Protein AF-A0ABD0QT54-F1 (afdb_monomer)

Organism: Cirrhinus mrigala (NCBI:txid683832)

Radius of gyration: 22.88 Å; Cα contacts (8 Å, |Δi|>4): 327; chains: 1; bounding box: 59×48×62 Å

Nearest PDB structures (foldseek):
  9c62-assembly1_B  TM=6.688E-01  e=5.992E+00  Homo sapiens

pLDDT: mean 89.56, std 11.39, range [43.5, 98.19]

Structure (mmCIF, N/CA/C/O backbone):
data_AF-A0ABD0QT54-F1
#
_entry.id   AF-A0ABD0QT54-F1
#
loop_
_atom_site.group_PDB
_atom_site.id
_atom_site.type_symbol
_atom_site.label_atom_id
_atom_site.label_alt_id
_atom_site.label_comp_id
_atom_site.label_asym_id
_atom_site.label_entity_id
_atom_site.label_seq_id
_atom_site.pdbx_PDB_ins_code
_atom_site.Cartn_x
_atom_site.Cartn_y
_atom_site.Cartn_z
_atom_site.occupancy
_atom_site.B_iso_or_equiv
_atom_site.auth_seq_id
_atom_site.auth_comp_id
_atom_site.auth_asym_id
_atom_site.auth_atom_id
_atom_site.pdbx_PDB_model_num
ATOM 1 N N . SER A 1 1 ? -21.159 -5.436 -29.065 1.00 48.66 1 SER A N 1
ATOM 2 C CA . SER A 1 1 ? -22.107 -6.017 -28.090 1.00 48.66 1 SER A CA 1
ATOM 3 C C . SER A 1 1 ? -21.968 -5.252 -26.785 1.00 48.66 1 SER A C 1
ATOM 5 O O . SER A 1 1 ? -20.897 -5.271 -26.198 1.00 48.66 1 SER A O 1
ATOM 7 N N . GLN A 1 2 ? -22.988 -4.495 -26.370 1.00 46.16 2 GLN A N 1
ATOM 8 C CA . GLN A 1 2 ? -22.957 -3.775 -25.090 1.00 46.16 2 GLN A CA 1
ATOM 9 C C . GLN A 1 2 ? -23.048 -4.796 -23.950 1.00 46.16 2 GLN A C 1
ATOM 11 O O . GLN A 1 2 ? -24.038 -5.520 -23.844 1.00 46.16 2 GLN A O 1
ATOM 16 N N . VAL A 1 3 ? -21.993 -4.898 -23.141 1.00 55.50 3 VAL A N 1
ATOM 17 C CA . VAL A 1 3 ? -21.973 -5.748 -21.946 1.00 55.50 3 VAL A CA 1
ATOM 18 C C . VAL A 1 3 ? -22.980 -5.170 -20.956 1.00 55.50 3 VAL A C 1
ATOM 20 O O . VAL A 1 3 ? -22.849 -4.032 -20.512 1.00 55.50 3 VAL A O 1
ATOM 23 N N . LYS A 1 4 ? -24.024 -5.939 -20.646 1.00 59.59 4 LYS A N 1
ATOM 24 C CA . LYS A 1 4 ? -25.050 -5.561 -19.675 1.00 59.59 4 LYS A CA 1
ATOM 25 C C . LYS A 1 4 ? -24.436 -5.712 -18.280 1.00 59.59 4 LYS A C 1
ATOM 27 O O . LYS A 1 4 ? -24.374 -6.817 -17.750 1.00 59.59 4 LYS A O 1
ATOM 32 N N . VAL A 1 5 ? -23.904 -4.625 -17.726 1.00 66.88 5 VAL A N 1
ATOM 33 C CA . VAL A 1 5 ? -23.347 -4.619 -16.367 1.00 66.88 5 VAL A CA 1
ATOM 34 C C . VAL A 1 5 ? -24.512 -4.653 -15.380 1.00 66.88 5 VAL A C 1
ATOM 36 O O . VAL A 1 5 ? -25.252 -3.680 -15.246 1.00 66.88 5 VAL A O 1
ATOM 39 N N . THR A 1 6 ? -24.704 -5.786 -14.709 1.00 74.00 6 THR A N 1
ATOM 40 C CA . THR A 1 6 ? -25.663 -5.900 -13.606 1.00 74.00 6 THR A CA 1
ATOM 41 C C . THR A 1 6 ? -25.016 -5.331 -12.351 1.00 74.00 6 THR A C 1
ATOM 43 O O . THR A 1 6 ? -24.145 -5.963 -11.759 1.00 74.00 6 THR A O 1
ATOM 46 N N . VAL A 1 7 ? -25.424 -4.129 -11.949 1.00 77.06 7 VAL A N 1
ATOM 47 C CA . VAL A 1 7 ? -24.966 -3.513 -10.699 1.00 77.06 7 VAL A CA 1
ATOM 48 C C . VAL A 1 7 ? -25.856 -4.007 -9.559 1.00 77.06 7 VAL A C 1
ATOM 50 O O . VAL A 1 7 ? -27.042 -3.688 -9.503 1.00 77.06 7 VAL A O 1
ATOM 53 N N . LEU A 1 8 ? -25.287 -4.803 -8.654 1.00 76.38 8 LEU A N 1
ATOM 54 C CA . LEU A 1 8 ? -25.925 -5.196 -7.398 1.00 76.38 8 LEU A CA 1
ATOM 55 C C . LEU A 1 8 ? -25.628 -4.126 -6.343 1.00 76.38 8 LEU A C 1
ATOM 57 O O . LEU A 1 8 ? -24.518 -4.054 -5.822 1.00 76.38 8 LEU A O 1
ATOM 61 N N . SER A 1 9 ? -26.619 -3.288 -6.034 1.00 77.75 9 SER A N 1
ATOM 62 C CA . SER A 1 9 ? -26.517 -2.340 -4.922 1.00 77.75 9 SER A CA 1
ATOM 63 C C . SER A 1 9 ? -26.756 -3.079 -3.610 1.00 77.75 9 SER A C 1
ATOM 65 O O . SER A 1 9 ? -27.860 -3.568 -3.369 1.00 77.75 9 SER A O 1
ATOM 67 N N . LEU A 1 10 ? -25.739 -3.148 -2.754 1.00 77.19 10 LEU A N 1
ATOM 68 C CA . LEU A 1 10 ? -25.904 -3.648 -1.392 1.00 77.19 10 LEU A CA 1
ATOM 69 C C . LEU A 1 10 ? -26.572 -2.556 -0.540 1.00 77.19 10 LEU A C 1
ATOM 71 O O . LEU A 1 10 ? -26.070 -1.429 -0.516 1.00 77.19 10 LEU A O 1
ATOM 75 N N . PRO A 1 11 ? -27.706 -2.838 0.125 1.00 87.19 11 PRO A N 1
ATOM 76 C CA . PRO A 1 11 ? -28.335 -1.870 1.010 1.00 87.19 11 PRO A CA 1
ATOM 77 C C . PRO A 1 11 ? -27.474 -1.632 2.257 1.00 87.19 11 PRO A C 1
ATOM 79 O O . PRO A 1 11 ? -26.664 -2.473 2.650 1.00 87.19 11 PRO A O 1
ATOM 82 N N . ALA A 1 12 ? -27.680 -0.481 2.895 1.00 90.19 12 ALA A N 1
ATOM 83 C CA . ALA A 1 12 ? -27.146 -0.222 4.225 1.00 90.19 12 ALA A CA 1
ATOM 84 C C . ALA A 1 12 ? -27.643 -1.277 5.226 1.00 90.19 12 ALA A C 1
ATOM 86 O O . ALA A 1 12 ? -28.770 -1.767 5.110 1.00 90.19 12 ALA A O 1
ATOM 87 N N . LEU A 1 13 ? -26.816 -1.590 6.225 1.00 92.00 13 LEU A N 1
ATOM 88 C CA . LEU A 1 13 ? -27.186 -2.527 7.280 1.00 92.00 13 LEU A CA 1
ATOM 89 C C . LEU A 1 13 ? -28.385 -1.993 8.060 1.00 92.00 13 LEU A C 1
ATOM 91 O O . LEU A 1 13 ? -28.393 -0.844 8.511 1.00 92.00 13 LEU A O 1
ATOM 95 N N . ASN A 1 14 ? -29.396 -2.837 8.242 1.00 94.06 14 ASN A N 1
ATOM 96 C CA . ASN A 1 14 ? -30.527 -2.475 9.080 1.00 94.06 14 ASN A CA 1
ATOM 97 C C . ASN A 1 14 ? -30.171 -2.659 10.571 1.00 94.06 14 ASN A C 1
ATOM 99 O O . ASN A 1 14 ? -29.107 -3.160 10.943 1.00 94.06 14 ASN A O 1
ATOM 103 N N . ARG A 1 15 ? -31.076 -2.236 11.456 1.00 96.19 15 ARG A N 1
ATOM 104 C CA . ARG A 1 15 ? -30.866 -2.315 12.906 1.00 96.19 15 ARG A CA 1
ATOM 105 C C . ARG A 1 15 ? -30.643 -3.752 13.399 1.00 96.19 15 ARG A C 1
ATOM 107 O O . ARG A 1 15 ? -29.795 -3.960 14.262 1.00 96.19 15 ARG A O 1
ATOM 114 N N . GLU A 1 16 ? -31.392 -4.711 12.865 1.00 95.31 16 GLU A N 1
ATOM 115 C CA . GLU A 1 16 ? -31.320 -6.128 13.240 1.00 95.31 16 GLU A CA 1
ATOM 116 C C . GLU A 1 16 ? -30.010 -6.763 12.759 1.00 95.31 16 GLU A C 1
ATOM 118 O O . GLU A 1 16 ? -29.373 -7.496 13.518 1.00 95.31 16 GLU A O 1
ATOM 123 N N . ASP A 1 17 ? -29.549 -6.412 11.556 1.00 94.69 17 ASP A N 1
ATOM 124 C CA . ASP A 1 17 ? -28.259 -6.846 11.010 1.00 94.69 17 ASP A CA 1
ATOM 125 C C . ASP A 1 17 ? -27.098 -6.330 11.872 1.00 94.69 17 ASP A C 1
ATOM 127 O O . ASP A 1 17 ? -26.177 -7.076 12.202 1.00 94.69 17 ASP A O 1
ATOM 131 N N . ILE A 1 18 ? -27.152 -5.059 12.290 1.00 95.56 18 ILE A N 1
ATOM 132 C CA . ILE A 1 18 ? -26.134 -4.468 13.171 1.00 95.56 18 ILE A CA 1
ATOM 133 C C . ILE A 1 18 ? -26.131 -5.180 14.525 1.00 95.56 18 ILE A C 1
ATOM 135 O O . ILE A 1 18 ? -25.072 -5.584 15.004 1.00 95.56 18 ILE A O 1
ATOM 139 N N . THR A 1 19 ? -27.299 -5.352 15.155 1.00 96.19 19 THR A N 1
ATOM 140 C CA . THR A 1 19 ? -27.393 -6.026 16.457 1.00 96.19 19 THR A CA 1
ATOM 141 C C . THR A 1 19 ? -26.889 -7.464 16.370 1.00 96.19 19 THR A C 1
ATOM 143 O O . THR A 1 19 ? -26.029 -7.854 17.160 1.00 96.19 19 THR A O 1
ATOM 146 N N . SER A 1 20 ? -27.383 -8.244 15.407 1.00 95.56 20 SER A N 1
ATOM 147 C CA . SER A 1 20 ? -26.997 -9.648 15.234 1.00 95.56 20 SER A CA 1
ATOM 148 C C . SER A 1 20 ? -25.512 -9.796 14.897 1.00 95.56 20 SER A C 1
ATOM 150 O O . SER A 1 20 ? -24.832 -10.626 15.503 1.00 95.56 20 SER A O 1
ATOM 152 N N . GLY A 1 21 ? -24.977 -8.940 14.021 1.00 94.44 21 GLY A N 1
ATOM 153 C CA . GLY A 1 21 ? -23.558 -8.897 13.681 1.00 94.44 21 GLY A CA 1
ATOM 154 C C . GLY A 1 21 ? -22.671 -8.601 14.892 1.00 94.44 21 GLY A C 1
ATOM 155 O O . GLY A 1 21 ? -21.722 -9.338 15.158 1.00 94.44 21 GLY A O 1
ATOM 156 N N . LEU A 1 22 ? -22.996 -7.569 15.677 1.00 95.69 22 LEU A N 1
ATOM 157 C CA . LEU A 1 22 ? -22.230 -7.217 16.878 1.00 95.69 22 LEU A CA 1
ATOM 158 C C . LEU A 1 22 ? -22.295 -8.310 17.958 1.00 95.69 22 LEU A C 1
ATOM 160 O O . LEU A 1 22 ? -21.259 -8.666 18.521 1.00 95.69 22 LEU A O 1
ATOM 164 N N . VAL A 1 23 ? -23.477 -8.882 18.224 1.00 95.38 23 VAL A N 1
ATOM 165 C CA . VAL A 1 23 ? -23.647 -9.982 19.196 1.00 95.38 23 VAL A CA 1
ATOM 166 C C . VAL A 1 23 ? -22.859 -11.220 18.771 1.00 95.38 23 VAL A C 1
ATOM 168 O O . VAL A 1 23 ? -22.184 -11.839 19.597 1.00 95.38 23 VAL A O 1
ATOM 171 N N . SER A 1 24 ? -22.910 -11.570 17.484 1.00 95.06 24 SER A N 1
ATOM 172 C CA . SER A 1 24 ? -22.171 -12.707 16.933 1.00 95.06 24 SER A CA 1
ATOM 173 C C . SER A 1 24 ? -20.659 -12.548 17.130 1.00 95.06 24 SER A C 1
ATOM 175 O O . SER A 1 24 ? -19.996 -13.490 17.575 1.00 95.06 24 SER A O 1
ATOM 177 N N . ARG A 1 25 ? -20.112 -11.348 16.890 1.00 93.88 25 ARG A N 1
ATOM 178 C CA . ARG A 1 25 ? -18.680 -11.073 17.097 1.00 93.88 25 ARG A CA 1
ATOM 179 C C . ARG A 1 25 ? -18.281 -11.083 18.567 1.00 93.88 25 ARG A C 1
ATOM 181 O O . ARG A 1 25 ? -17.310 -11.750 18.908 1.00 93.88 25 ARG A O 1
ATOM 188 N N . LEU A 1 26 ? -19.055 -10.428 19.436 1.00 94.44 26 LEU A N 1
ATOM 189 C CA . LEU A 1 26 ? -18.810 -10.448 20.884 1.00 94.44 26 LEU A CA 1
ATOM 190 C C . LEU A 1 26 ? -18.786 -11.876 21.431 1.00 94.44 26 LEU A C 1
ATOM 192 O O . LEU A 1 26 ? -17.907 -12.221 22.215 1.00 94.44 26 LEU A O 1
ATOM 196 N N . THR A 1 27 ? -19.713 -12.718 20.974 1.00 95.12 27 THR A N 1
ATOM 197 C CA . THR A 1 27 ? -19.786 -14.123 21.387 1.00 95.12 27 THR A CA 1
ATOM 198 C C . THR A 1 27 ? -18.577 -14.911 20.885 1.00 95.12 27 THR A C 1
ATOM 200 O O . THR A 1 27 ? -17.977 -15.657 21.653 1.00 95.12 27 THR A O 1
ATOM 203 N N . SER A 1 28 ? -18.187 -14.711 19.622 1.00 93.94 28 SER A N 1
ATOM 204 C CA . SER A 1 28 ? -17.022 -15.376 19.015 1.00 93.94 28 SER A CA 1
ATOM 205 C C . SER A 1 28 ? -15.707 -15.018 19.716 1.00 93.94 28 SER A C 1
ATOM 207 O O . SER A 1 28 ? -14.846 -15.877 19.884 1.00 93.94 28 SER A O 1
ATOM 209 N N . ASP A 1 29 ? -15.571 -13.771 20.172 1.00 92.44 29 ASP A N 1
ATOM 210 C CA . ASP A 1 29 ? -14.388 -13.285 20.891 1.00 92.44 29 ASP A CA 1
ATOM 211 C C . ASP A 1 29 ? -14.479 -13.477 22.419 1.00 92.44 29 ASP A C 1
ATOM 213 O O . ASP A 1 29 ? -13.608 -12.995 23.146 1.00 92.44 29 ASP A O 1
ATOM 217 N N . PHE A 1 30 ? -15.525 -14.145 22.922 1.00 93.88 30 PHE A N 1
ATOM 218 C CA . PHE A 1 30 ? -15.807 -14.323 24.355 1.00 93.88 30 PHE A CA 1
ATOM 219 C C . PHE A 1 30 ? -15.796 -13.005 25.151 1.00 93.88 30 PHE A C 1
ATOM 221 O O . PHE A 1 30 ? -15.279 -12.924 26.268 1.00 93.88 30 PHE A O 1
ATOM 228 N N . ARG A 1 31 ? -16.362 -11.944 24.568 1.00 92.19 31 ARG A N 1
ATOM 229 C CA . ARG A 1 31 ? -16.395 -10.592 25.133 1.00 92.19 31 ARG A CA 1
ATOM 230 C C . ARG A 1 31 ? -17.799 -10.160 25.532 1.00 92.19 31 ARG A C 1
ATOM 232 O O . ARG A 1 31 ? -18.793 -10.523 24.913 1.00 92.19 31 ARG A O 1
ATOM 239 N N . GLN A 1 32 ? -17.852 -9.306 26.550 1.00 92.38 32 GLN A N 1
ATOM 240 C CA . GLN A 1 32 ? -19.054 -8.599 26.977 1.00 92.38 32 GLN A CA 1
ATOM 241 C C . GLN A 1 32 ? -18.737 -7.113 27.135 1.00 92.38 32 GLN A C 1
ATOM 243 O O . GLN A 1 32 ? -17.652 -6.747 27.589 1.00 92.38 32 GLN A O 1
ATOM 248 N N . LEU A 1 33 ? -19.686 -6.268 26.741 1.00 93.44 33 LEU A N 1
ATOM 249 C CA . LEU A 1 33 ? -19.619 -4.819 26.905 1.00 93.44 33 LEU A CA 1
ATOM 250 C C . LEU A 1 33 ? -20.590 -4.387 28.000 1.00 93.44 33 LEU A C 1
ATOM 252 O O . LEU A 1 33 ? -21.649 -4.990 28.171 1.00 93.44 33 LEU A O 1
ATOM 256 N N . THR A 1 34 ? -20.248 -3.321 28.721 1.00 94.06 34 THR A N 1
ATOM 257 C CA . THR A 1 34 ? -21.205 -2.669 29.627 1.00 94.06 34 THR A CA 1
ATOM 258 C C . THR A 1 34 ? -22.322 -1.994 28.826 1.00 94.06 34 THR A C 1
ATOM 260 O O . THR A 1 34 ? -22.151 -1.696 27.643 1.00 94.06 34 THR A O 1
ATOM 263 N N . GLU A 1 35 ? -23.456 -1.685 29.459 1.00 93.12 35 GLU A N 1
ATOM 264 C CA . GLU A 1 35 ? -24.583 -1.022 28.778 1.00 93.12 35 GLU A CA 1
ATOM 265 C C . GLU A 1 35 ? -24.173 0.294 28.099 1.00 93.12 35 GLU A C 1
ATOM 267 O O . GLU A 1 35 ? -24.576 0.571 26.970 1.00 93.12 35 GLU A O 1
ATOM 272 N N . ASN A 1 36 ? -23.306 1.080 28.747 1.00 92.19 36 ASN A N 1
ATOM 273 C CA . ASN A 1 36 ? -22.789 2.329 28.186 1.00 92.19 36 ASN A CA 1
ATOM 274 C C . ASN A 1 36 ? -21.916 2.087 26.943 1.00 92.19 36 ASN A C 1
ATOM 276 O O . ASN A 1 36 ? -22.050 2.801 25.950 1.00 92.19 36 ASN A O 1
ATOM 280 N N . GLN A 1 37 ? -21.039 1.079 26.987 1.00 94.75 37 GLN A N 1
ATOM 281 C CA . GLN A 1 37 ? -20.165 0.708 25.870 1.00 94.75 37 GLN A CA 1
ATOM 282 C C . GLN A 1 37 ? -20.967 0.170 24.684 1.00 94.75 37 GLN A C 1
ATOM 284 O O . GLN A 1 37 ? -20.738 0.579 23.547 1.00 94.75 37 GLN A O 1
ATOM 289 N N . TRP A 1 38 ? -21.932 -0.711 24.959 1.00 95.00 38 TRP A N 1
ATOM 290 C CA . TRP A 1 38 ? -22.846 -1.243 23.955 1.00 95.00 38 TRP A CA 1
ATOM 291 C C . TRP A 1 38 ? -23.653 -0.126 23.294 1.00 95.00 38 TRP A C 1
ATOM 293 O O . TRP A 1 38 ? -23.702 -0.046 22.069 1.00 95.00 38 TRP A O 1
ATOM 303 N N . SER A 1 39 ? -24.239 0.768 24.096 1.00 94.19 39 SER A N 1
ATOM 304 C CA . SER A 1 39 ? -25.040 1.885 23.594 1.00 94.19 39 SER A CA 1
ATOM 305 C C . SER A 1 39 ? -24.224 2.798 22.676 1.00 94.19 39 SER A C 1
ATOM 307 O O . SER A 1 39 ? -24.676 3.107 21.576 1.00 94.19 39 SER A O 1
ATOM 309 N N . LEU A 1 40 ? -22.991 3.156 23.063 1.00 94.44 40 LEU A N 1
ATOM 310 C CA . LEU A 1 40 ? -22.106 3.957 22.213 1.00 94.44 40 LEU A CA 1
ATOM 311 C C . LEU A 1 40 ? -21.790 3.250 20.888 1.00 94.44 40 LEU A C 1
ATOM 313 O O . LEU A 1 40 ? -22.015 3.826 19.827 1.00 94.44 40 LEU A O 1
ATOM 317 N N . LEU A 1 41 ? -21.309 2.002 20.942 1.00 94.94 41 LEU A N 1
ATOM 318 C CA . LEU A 1 41 ? -20.963 1.223 19.749 1.00 94.94 41 LEU A CA 1
ATOM 319 C C . LEU A 1 41 ? -22.153 1.103 18.790 1.00 94.94 41 LEU A C 1
ATOM 321 O O . LEU A 1 41 ? -22.018 1.315 17.583 1.00 94.94 41 LEU A O 1
ATOM 325 N N . PHE A 1 42 ? -23.323 0.783 19.335 1.00 95.00 42 PHE A N 1
ATOM 326 C CA . PHE A 1 42 ? -24.534 0.588 18.559 1.00 95.00 42 PHE A CA 1
ATOM 327 C C . PHE A 1 42 ? -25.007 1.884 17.890 1.00 95.00 42 PHE A C 1
ATOM 329 O O . PHE A 1 42 ? -25.296 1.879 16.695 1.00 95.00 42 PHE A O 1
ATOM 336 N N . GLN A 1 43 ? -25.030 3.008 18.616 1.00 94.25 43 GLN A N 1
ATOM 337 C CA . GLN A 1 43 ? -25.411 4.311 18.050 1.00 94.25 43 GLN A CA 1
ATOM 338 C C . GLN A 1 43 ? -24.426 4.796 16.982 1.00 94.25 43 GLN A C 1
ATOM 340 O O . GLN A 1 43 ? -24.838 5.325 15.946 1.00 94.25 43 GLN A O 1
ATOM 345 N N . SER A 1 44 ? -23.131 4.557 17.189 1.00 94.06 44 SER A N 1
ATOM 346 C CA . SER A 1 44 ? -22.107 4.814 16.181 1.00 94.06 44 SER A CA 1
ATOM 347 C C . SER A 1 44 ? -22.376 4.016 14.899 1.00 94.06 44 SER A C 1
ATOM 349 O O . SER A 1 44 ? -22.395 4.595 13.814 1.00 94.06 44 SER A O 1
ATOM 351 N N . CYS A 1 45 ? -22.671 2.714 15.003 1.00 94.50 45 CYS A N 1
ATOM 352 C CA . CYS A 1 45 ? -22.974 1.869 13.839 1.00 94.50 45 CYS A CA 1
ATOM 353 C C . CYS A 1 45 ? -24.277 2.267 13.132 1.00 94.50 45 CYS A C 1
ATOM 355 O O . CYS A 1 45 ? -24.359 2.181 11.912 1.00 94.50 45 CYS A O 1
ATOM 357 N N . LEU A 1 46 ? -25.287 2.741 13.866 1.00 93.75 46 LEU A N 1
ATOM 358 C CA . LEU A 1 46 ? -26.510 3.282 13.261 1.00 93.75 46 LEU A CA 1
ATOM 359 C C . LEU A 1 46 ? -26.252 4.577 12.479 1.00 93.75 46 LEU A C 1
ATOM 361 O O . LEU A 1 46 ? -26.935 4.837 11.492 1.00 93.75 46 LEU A O 1
ATOM 365 N N . SER A 1 47 ? -25.273 5.377 12.908 1.00 92.81 47 SER A N 1
ATOM 366 C CA . SER A 1 47 ? -24.891 6.621 12.227 1.00 92.81 47 SER A CA 1
ATOM 367 C C . SER A 1 47 ? -24.126 6.362 10.924 1.00 92.81 47 SER A C 1
ATOM 369 O O . SER A 1 47 ? -24.241 7.143 9.983 1.00 92.81 47 SER A O 1
ATOM 371 N N . CYS A 1 48 ? -23.371 5.260 10.849 1.00 91.88 48 CYS A N 1
ATOM 372 C CA . CYS A 1 48 ? -22.700 4.796 9.635 1.00 91.88 48 CYS A CA 1
ATOM 373 C C . CYS A 1 48 ? -22.978 3.292 9.409 1.00 91.88 48 CYS A C 1
ATOM 375 O O . CYS A 1 48 ? -22.153 2.447 9.769 1.00 91.88 48 CYS A O 1
ATOM 377 N N . PRO A 1 49 ? -24.133 2.935 8.810 1.00 92.75 49 PRO A N 1
ATOM 378 C CA . PRO A 1 49 ? -24.610 1.553 8.684 1.00 92.75 49 PRO A CA 1
ATOM 379 C C . PRO A 1 49 ? -23.920 0.783 7.543 1.00 92.75 49 PRO A C 1
ATOM 381 O O . PRO A 1 49 ? -24.569 0.189 6.681 1.00 92.75 49 PRO A O 1
ATOM 384 N N . SER A 1 50 ? -22.586 0.801 7.515 1.00 91.19 50 SER A N 1
ATOM 385 C CA . SER A 1 50 ? -21.779 0.026 6.570 1.00 91.19 50 SER A CA 1
ATOM 386 C C . SER A 1 50 ? -21.110 -1.167 7.269 1.00 91.19 50 SER A C 1
ATOM 388 O O . SER A 1 50 ? -20.675 -1.038 8.419 1.00 91.19 50 SER A O 1
ATOM 390 N N . PRO A 1 51 ? -20.962 -2.324 6.593 1.00 90.38 51 PRO A 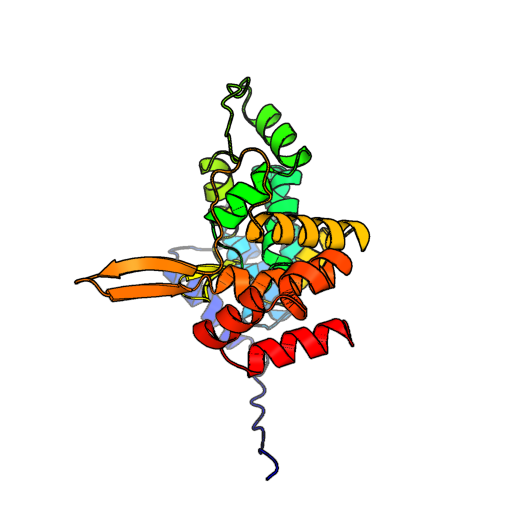N 1
ATOM 391 C CA . PRO A 1 51 ? -20.230 -3.467 7.147 1.00 90.38 51 PRO A CA 1
ATOM 392 C C . PRO A 1 51 ? -18.786 -3.130 7.530 1.00 90.38 51 PRO A C 1
ATOM 394 O O . PRO A 1 51 ? -18.286 -3.604 8.550 1.00 90.38 51 PRO A O 1
ATOM 397 N N . LEU A 1 52 ? -18.131 -2.274 6.738 1.00 88.81 52 LEU A N 1
ATOM 398 C CA . LEU A 1 52 ? -16.793 -1.771 7.031 1.00 88.81 52 LEU A CA 1
ATOM 399 C C . LEU A 1 52 ? -16.777 -1.031 8.370 1.00 88.81 52 LEU A C 1
ATOM 401 O O . LEU A 1 52 ? -16.028 -1.407 9.268 1.00 88.81 52 LEU A O 1
ATOM 405 N N . TYR A 1 53 ? -17.637 -0.026 8.535 1.00 91.62 53 TYR A N 1
ATOM 406 C CA . TYR A 1 53 ? -17.669 0.761 9.761 1.00 91.62 53 TYR A CA 1
ATOM 407 C C . TYR A 1 53 ? -18.020 -0.081 10.990 1.00 91.62 53 TYR A C 1
ATOM 409 O O . TYR A 1 53 ? -17.354 0.053 12.013 1.00 91.62 53 TYR A O 1
ATOM 417 N N . LEU A 1 54 ? -18.987 -1.002 10.885 1.00 93.19 54 LEU A N 1
ATOM 418 C CA . LEU A 1 54 ? -19.310 -1.943 11.964 1.00 93.19 54 LEU A CA 1
ATOM 419 C C . LEU A 1 54 ? -18.061 -2.710 12.408 1.00 93.19 54 LEU A C 1
ATOM 421 O O . LEU A 1 54 ? -17.784 -2.824 13.604 1.00 93.19 54 LEU A O 1
ATOM 425 N N . ASN A 1 55 ? -17.276 -3.205 11.446 1.00 90.38 55 ASN A N 1
ATOM 426 C CA . ASN A 1 55 ? -16.071 -3.959 11.748 1.00 90.38 55 ASN A CA 1
ATOM 427 C C . ASN A 1 55 ? -14.987 -3.111 12.421 1.00 90.38 55 ASN A C 1
ATOM 429 O O . ASN A 1 55 ? -14.338 -3.599 13.349 1.00 90.38 55 ASN A O 1
ATOM 433 N N . LEU A 1 56 ? -14.817 -1.866 11.976 1.00 89.00 56 LEU A N 1
ATOM 434 C CA . LEU A 1 56 ? -13.850 -0.922 12.531 1.00 89.00 56 LEU A CA 1
ATOM 435 C C . LEU A 1 56 ? -14.245 -0.462 13.940 1.00 89.00 56 LEU A C 1
ATOM 437 O O . LEU A 1 56 ? -13.435 -0.512 14.863 1.00 89.00 56 LEU A O 1
ATOM 441 N N . ALA A 1 57 ? -15.504 -0.065 14.126 1.00 92.00 57 ALA A N 1
ATOM 442 C CA . ALA A 1 57 ? -16.034 0.373 15.411 1.00 92.00 57 ALA A CA 1
ATOM 443 C C . ALA A 1 57 ? -15.950 -0.751 16.456 1.00 92.00 57 ALA A C 1
ATOM 445 O O . ALA A 1 57 ? -15.529 -0.515 17.588 1.00 92.00 57 ALA A O 1
ATOM 446 N N . TYR A 1 58 ? -16.262 -1.991 16.062 1.00 92.31 58 TYR A N 1
ATOM 447 C CA . TYR A 1 58 ? -16.077 -3.167 16.914 1.00 92.31 58 TYR A CA 1
ATOM 448 C C . TYR A 1 58 ? -14.604 -3.402 17.290 1.00 92.31 58 TYR A C 1
ATOM 450 O O . TYR A 1 58 ? -14.293 -3.751 18.429 1.00 92.31 58 TYR A O 1
ATOM 458 N N . ALA A 1 59 ? -13.669 -3.203 16.355 1.00 87.81 59 ALA A N 1
ATOM 459 C CA . ALA A 1 59 ? -12.248 -3.373 16.641 1.00 87.81 59 ALA A CA 1
ATOM 460 C C . ALA A 1 59 ? -11.760 -2.406 17.736 1.00 87.81 59 ALA A C 1
ATOM 462 O O . ALA A 1 59 ? -10.989 -2.819 18.604 1.00 87.81 59 ALA A O 1
ATOM 463 N N . GLU A 1 60 ? -12.262 -1.167 17.772 1.00 86.44 60 GLU A N 1
ATOM 464 C CA . GLU A 1 60 ? -11.933 -0.207 18.835 1.00 86.44 60 GLU A CA 1
ATOM 465 C C . GLU A 1 60 ? -12.431 -0.643 20.213 1.00 86.44 60 GLU A C 1
ATOM 467 O O . GLU A 1 60 ? -11.736 -0.437 21.211 1.00 86.44 60 GLU A O 1
ATOM 472 N N . THR A 1 61 ? -13.572 -1.336 20.294 1.00 89.62 61 THR A N 1
ATOM 473 C CA . THR A 1 61 ? -14.082 -1.802 21.593 1.00 89.62 61 THR A CA 1
ATOM 474 C C . THR A 1 61 ? -13.186 -2.853 22.234 1.00 89.62 61 THR A C 1
ATOM 476 O O . THR A 1 61 ? -13.269 -3.099 23.437 1.00 89.62 61 THR A O 1
ATOM 479 N N . ARG A 1 62 ? -12.277 -3.466 21.464 1.00 86.38 62 ARG A N 1
ATOM 480 C CA . ARG A 1 62 ? -11.297 -4.421 21.995 1.00 86.38 62 ARG A CA 1
ATOM 481 C C . ARG A 1 62 ? -10.294 -3.763 22.944 1.00 86.38 62 ARG A C 1
ATOM 483 O O . ARG A 1 62 ? -9.762 -4.452 23.815 1.00 86.38 62 ARG A O 1
ATOM 490 N N . LYS A 1 63 ? -10.083 -2.450 22.811 1.00 83.88 63 LYS A N 1
ATOM 491 C CA . LYS A 1 63 ? -9.209 -1.644 23.676 1.00 83.88 63 LYS A CA 1
ATOM 492 C C . LYS A 1 63 ? -9.882 -1.258 24.998 1.00 83.88 63 LYS A C 1
ATOM 494 O O . LYS A 1 63 ? -9.207 -0.804 25.916 1.00 83.88 63 LYS A O 1
ATOM 499 N N . TRP A 1 64 ? -11.200 -1.424 25.108 1.00 90.06 64 TRP A N 1
ATOM 500 C CA . TRP A 1 64 ? -11.946 -1.078 26.314 1.00 90.06 64 TRP A CA 1
ATOM 501 C C . TRP A 1 64 ? -11.865 -2.189 27.359 1.00 90.06 64 TRP A C 1
ATOM 503 O O . TRP A 1 64 ? -11.919 -3.380 27.036 1.00 90.06 64 TRP A O 1
ATOM 513 N N . SER A 1 65 ? -11.784 -1.780 28.623 1.00 90.00 65 SER A N 1
ATOM 514 C CA . SER A 1 65 ? -12.015 -2.633 29.786 1.00 90.00 65 SER A CA 1
ATOM 515 C C . SER A 1 65 ? -13.375 -2.300 30.405 1.00 90.00 65 SER A C 1
ATOM 517 O O . SER A 1 65 ? -13.979 -1.272 30.096 1.00 90.00 65 SER A O 1
ATOM 519 N N . SER A 1 66 ? -13.866 -3.134 31.321 1.00 88.75 66 SER A N 1
ATOM 520 C CA . SER A 1 66 ? -15.094 -2.843 32.079 1.00 88.75 66 SER A CA 1
ATOM 521 C C . SER A 1 66 ? -14.997 -1.568 32.926 1.00 88.75 66 SER A C 1
ATOM 523 O O . SER A 1 66 ? -16.023 -1.005 33.295 1.00 88.75 66 SER A O 1
ATOM 525 N N . PHE A 1 67 ? -13.777 -1.111 33.224 1.00 89.38 67 PHE A N 1
ATOM 526 C CA . PHE A 1 67 ? -13.493 0.060 34.056 1.00 89.38 67 PHE A CA 1
ATOM 527 C C . PHE A 1 67 ? -13.165 1.317 33.242 1.00 89.38 67 PHE A C 1
ATOM 529 O O . PHE A 1 67 ? -12.870 2.355 33.828 1.00 89.38 67 PHE A O 1
ATOM 536 N N . THR A 1 68 ? -13.188 1.244 31.907 1.00 87.88 68 THR A N 1
ATOM 537 C CA . THR A 1 68 ? -12.961 2.411 31.048 1.00 87.88 68 THR A CA 1
ATOM 538 C C . THR A 1 68 ? -14.047 3.466 31.318 1.00 87.88 68 THR A C 1
ATOM 540 O O . THR A 1 68 ? -15.227 3.181 31.089 1.00 87.88 68 THR A O 1
ATOM 543 N N . PRO A 1 69 ? -13.689 4.669 31.812 1.00 86.81 69 PRO A N 1
ATOM 544 C CA . PRO A 1 69 ? -14.664 5.692 32.177 1.00 86.81 69 PRO A CA 1
ATOM 545 C C . PRO A 1 69 ? -15.405 6.212 30.944 1.00 86.81 69 PRO A C 1
ATOM 547 O O . PRO A 1 69 ? -14.850 6.247 29.841 1.00 86.81 69 PRO A O 1
ATOM 550 N N . LYS A 1 70 ? -16.661 6.633 31.124 1.00 83.88 70 LYS A N 1
ATOM 551 C CA . LYS A 1 70 ? -17.565 7.007 30.024 1.00 83.88 70 LYS A CA 1
ATOM 552 C C . LYS A 1 70 ? -17.004 8.144 29.170 1.00 83.88 70 LYS A C 1
ATOM 554 O O . LYS A 1 70 ? -17.189 8.149 27.961 1.00 83.88 70 LYS A O 1
ATOM 559 N N . GLU A 1 71 ? -16.274 9.060 29.789 1.00 84.12 71 GLU A N 1
ATOM 560 C CA . GLU A 1 71 ? -15.650 10.225 29.161 1.00 84.12 71 GLU A CA 1
ATOM 561 C C . GLU A 1 71 ? -14.485 9.835 28.240 1.00 84.12 71 GLU A C 1
ATOM 563 O O . GLU A 1 71 ? -14.130 10.584 27.334 1.00 84.12 71 GLU A O 1
ATOM 568 N N . SER A 1 72 ? -13.894 8.655 28.459 1.00 82.69 72 SER A N 1
ATOM 569 C CA . SER A 1 72 ? -12.812 8.110 27.630 1.00 82.69 72 SER A CA 1
ATOM 570 C C . SER A 1 72 ? -13.305 7.193 26.506 1.00 82.69 72 SER A C 1
ATOM 572 O O . SER A 1 72 ? -12.525 6.830 25.625 1.00 82.69 72 SER A O 1
ATOM 574 N N . LEU A 1 73 ? -14.591 6.826 26.512 1.00 85.31 73 LEU A N 1
ATOM 575 C CA . LEU A 1 73 ? -15.200 6.057 25.434 1.00 85.31 73 LEU A CA 1
ATOM 576 C C . LEU A 1 73 ? -15.462 6.982 24.247 1.00 85.31 73 LEU A C 1
ATOM 578 O O . LEU A 1 73 ? -16.310 7.870 24.305 1.00 85.31 73 LEU A O 1
ATOM 582 N N . ASN A 1 74 ? -14.745 6.759 23.151 1.00 85.00 74 ASN A N 1
ATOM 583 C CA . ASN A 1 74 ? -14.930 7.525 21.930 1.00 85.00 74 ASN A CA 1
ATOM 584 C C . ASN A 1 74 ? -14.783 6.612 20.713 1.00 85.00 74 ASN A C 1
ATOM 586 O O . ASN A 1 74 ? -13.756 5.958 20.549 1.00 85.00 74 ASN A O 1
ATOM 590 N N . ILE A 1 75 ? -15.811 6.592 19.865 1.00 88.31 75 ILE A N 1
ATOM 591 C CA . ILE A 1 75 ? -15.755 6.015 18.523 1.00 88.31 75 ILE A CA 1
ATOM 592 C C . ILE A 1 75 ? -16.210 7.110 17.557 1.00 88.31 75 ILE A C 1
ATOM 594 O O . ILE A 1 75 ? -17.396 7.455 17.557 1.00 88.31 75 ILE A O 1
ATOM 598 N N . PRO A 1 76 ? -15.307 7.654 16.724 1.00 88.94 76 PRO A N 1
ATOM 599 C CA . PRO A 1 76 ? -15.689 8.582 15.672 1.00 88.94 76 PRO A CA 1
ATOM 600 C C . PRO A 1 76 ? -16.771 7.983 14.769 1.00 88.94 76 PRO A C 1
ATOM 602 O O . PRO A 1 76 ? -16.615 6.870 14.276 1.00 88.94 76 PRO A O 1
ATOM 605 N N . THR A 1 77 ? -17.857 8.720 14.529 1.00 84.94 77 THR A N 1
ATOM 606 C CA . THR A 1 77 ? -18.950 8.312 13.620 1.00 84.94 77 THR A CA 1
ATOM 607 C C . THR A 1 77 ? -18.550 8.344 12.146 1.00 84.94 77 THR A C 1
ATOM 609 O O . THR A 1 77 ? -19.173 7.689 11.318 1.00 84.94 77 THR A O 1
ATOM 612 N N . ASP A 1 78 ? -17.497 9.094 11.827 1.00 87.81 78 ASP A N 1
ATOM 613 C CA . ASP A 1 78 ? -16.894 9.178 10.502 1.00 87.81 78 ASP A CA 1
ATOM 614 C C . ASP A 1 78 ? -15.787 8.111 10.365 1.00 87.81 78 ASP A C 1
ATOM 616 O O . ASP A 1 78 ? -14.795 8.180 11.107 1.00 87.81 78 ASP A O 1
ATOM 620 N N . PRO A 1 79 ? -15.911 7.153 9.421 1.00 87.69 79 PRO A N 1
ATOM 621 C CA . PRO A 1 79 ? -14.882 6.148 9.152 1.00 87.69 79 PRO A CA 1
ATOM 622 C C . PRO A 1 79 ? -13.495 6.754 8.905 1.00 87.69 79 PRO A C 1
ATOM 624 O O . PRO A 1 79 ? -12.490 6.199 9.344 1.00 87.69 79 PRO A O 1
ATOM 627 N N . SER A 1 80 ? -13.423 7.926 8.269 1.00 91.69 80 SER A N 1
ATOM 628 C CA . SER A 1 80 ? -12.152 8.595 7.973 1.00 91.69 80 SER A CA 1
ATOM 629 C C . SER A 1 80 ? -11.447 9.031 9.255 1.00 91.69 80 SER A C 1
ATOM 631 O O . SER A 1 80 ? -10.249 8.809 9.428 1.00 91.69 80 SER A O 1
ATOM 633 N N . LYS A 1 81 ? -12.199 9.585 10.214 1.00 91.81 81 LYS A N 1
ATOM 634 C CA . LYS A 1 81 ? -11.665 9.960 11.534 1.00 91.81 81 LYS A CA 1
ATOM 635 C C . LYS A 1 81 ? -11.238 8.741 12.341 1.00 91.81 81 LYS A C 1
ATOM 637 O O . LYS A 1 81 ? -10.272 8.826 13.097 1.00 91.81 81 LYS A O 1
ATOM 642 N N . LEU A 1 82 ? -11.932 7.617 12.172 1.00 91.06 82 LEU A N 1
ATOM 643 C CA . LEU A 1 82 ? -11.565 6.354 12.798 1.00 91.06 82 LEU A CA 1
ATOM 644 C C . LEU A 1 82 ? -10.215 5.854 12.267 1.00 91.06 82 LEU A C 1
ATOM 646 O O . LEU A 1 82 ? -9.306 5.617 13.062 1.00 91.06 82 LEU A O 1
ATOM 650 N N . PHE A 1 83 ? -10.026 5.825 10.945 1.00 93.31 83 PHE A N 1
ATOM 651 C CA . PHE A 1 83 ? -8.736 5.513 10.320 1.00 93.31 83 PHE A CA 1
ATOM 652 C C . PHE A 1 83 ? -7.611 6.450 10.773 1.00 93.31 83 PHE A C 1
ATOM 654 O O . PHE A 1 83 ? -6.530 5.984 11.133 1.00 93.31 83 PHE A O 1
ATOM 661 N N . VAL A 1 84 ? -7.868 7.761 10.849 1.00 94.94 84 VAL A N 1
ATOM 662 C CA . VAL A 1 84 ? -6.892 8.717 11.397 1.00 94.94 84 VAL A CA 1
ATOM 663 C C . VAL A 1 84 ? -6.544 8.382 12.849 1.00 94.94 84 VAL A C 1
ATOM 665 O O . VAL A 1 84 ? -5.372 8.407 13.214 1.00 94.94 84 VAL A O 1
ATOM 668 N N . SER A 1 85 ? -7.527 8.034 13.685 1.00 92.00 85 SER A N 1
ATOM 669 C CA . SER A 1 85 ? -7.278 7.681 15.089 1.00 92.00 85 SER A CA 1
ATOM 670 C C . SER A 1 85 ? -6.417 6.421 15.242 1.00 92.00 85 SER A C 1
ATOM 672 O O . SER A 1 85 ? -5.553 6.378 16.121 1.00 92.00 85 SER A O 1
ATOM 674 N N . ILE A 1 86 ? -6.593 5.441 14.348 1.00 91.31 86 ILE A N 1
ATOM 675 C CA . ILE A 1 86 ? -5.778 4.223 14.277 1.00 91.31 86 ILE A CA 1
ATOM 676 C C . ILE A 1 86 ? -4.336 4.585 13.924 1.00 91.31 86 ILE A C 1
ATOM 678 O O . ILE A 1 86 ? -3.423 4.206 14.655 1.00 91.31 86 ILE A O 1
ATOM 682 N N . LEU A 1 87 ? -4.129 5.384 12.873 1.00 95.62 87 LEU A N 1
ATOM 683 C CA . LEU A 1 87 ? -2.799 5.854 12.476 1.00 95.62 87 LEU A CA 1
ATOM 684 C C . LEU A 1 87 ? -2.107 6.625 13.609 1.00 95.62 87 LEU A C 1
ATOM 686 O O . LEU A 1 87 ? -0.973 6.314 13.951 1.00 95.62 87 LEU A O 1
ATOM 690 N N . VAL A 1 88 ? -2.806 7.546 14.279 1.00 95.38 88 VAL A N 1
ATOM 691 C CA . VAL A 1 88 ? -2.272 8.296 15.435 1.00 95.38 88 VAL A CA 1
ATOM 692 C C . VAL A 1 88 ? -1.935 7.379 16.619 1.00 95.38 88 VAL A C 1
ATOM 694 O O . VAL A 1 88 ? -1.028 7.666 17.400 1.00 95.38 88 VAL A O 1
ATOM 697 N N . SER A 1 89 ? -2.680 6.290 16.815 1.00 92.19 89 SER A N 1
ATOM 698 C CA . SER A 1 89 ? -2.353 5.292 17.838 1.00 92.19 89 SER A CA 1
ATOM 699 C C . SER A 1 89 ? -1.064 4.550 17.489 1.00 92.19 89 SER A C 1
ATOM 701 O O . SER A 1 89 ? -0.194 4.422 18.344 1.00 92.19 89 SER A O 1
ATOM 703 N N . LEU A 1 90 ? -0.924 4.116 16.234 1.00 95.31 90 LEU A N 1
ATOM 704 C CA . LEU A 1 90 ? 0.269 3.419 15.755 1.00 95.31 90 LEU A CA 1
ATOM 705 C C . LEU A 1 90 ? 1.503 4.324 15.792 1.00 95.31 90 LEU A C 1
ATOM 707 O O . LEU A 1 90 ? 2.565 3.878 16.204 1.00 95.31 90 LEU A O 1
ATOM 711 N N . GLU A 1 91 ? 1.372 5.601 15.422 1.00 96.75 91 GLU A N 1
ATOM 712 C CA . GLU A 1 91 ? 2.462 6.587 15.497 1.00 96.75 91 GLU A CA 1
ATOM 713 C C . GLU A 1 91 ? 2.974 6.751 16.933 1.00 96.75 91 GLU A C 1
ATOM 715 O O . GLU A 1 91 ? 4.179 6.844 17.156 1.00 96.75 91 GLU A O 1
ATOM 720 N N . ARG A 1 92 ? 2.065 6.754 17.918 1.00 94.19 92 ARG A N 1
ATOM 721 C CA . ARG A 1 92 ? 2.421 6.829 19.342 1.00 94.19 92 ARG A CA 1
ATOM 722 C C . ARG A 1 92 ? 3.146 5.579 19.838 1.00 94.19 92 ARG A C 1
ATOM 724 O O . ARG A 1 92 ? 3.983 5.692 20.726 1.00 94.19 92 ARG A O 1
ATOM 731 N N . GLU A 1 93 ? 2.811 4.411 19.297 1.00 92.62 93 GLU A N 1
ATOM 732 C CA . GLU A 1 93 ? 3.377 3.128 19.723 1.00 92.62 93 GLU A CA 1
ATOM 733 C C . GLU A 1 93 ? 4.700 2.789 19.020 1.00 92.62 93 GLU A C 1
ATOM 735 O O . GLU A 1 93 ? 5.628 2.280 19.647 1.00 92.62 93 GLU A O 1
ATOM 740 N N . HIS A 1 94 ? 4.793 3.061 17.718 1.00 92.88 94 HIS A N 1
ATOM 741 C CA . HIS A 1 94 ? 5.886 2.591 16.863 1.00 92.88 94 HIS A CA 1
ATOM 742 C C . HIS A 1 94 ? 6.816 3.698 16.366 1.00 92.88 94 HIS A C 1
ATOM 744 O O . HIS A 1 94 ? 7.885 3.382 15.851 1.00 92.88 94 HIS A O 1
ATOM 750 N N . GLY A 1 95 ? 6.433 4.963 16.538 1.00 94.50 95 GLY A N 1
ATOM 751 C CA . GLY A 1 95 ? 7.153 6.115 16.006 1.00 94.50 95 GLY A CA 1
ATOM 752 C C . GLY A 1 95 ? 6.478 6.690 14.752 1.00 94.50 95 GLY A C 1
ATOM 753 O O . GLY A 1 95 ? 6.067 5.935 13.859 1.00 94.50 95 GLY A O 1
ATOM 754 N N . PRO A 1 96 ? 6.300 8.021 14.664 1.00 96.12 96 PRO A N 1
ATOM 755 C CA . PRO A 1 96 ? 5.644 8.650 13.525 1.00 96.12 96 PRO A CA 1
ATOM 756 C C . PRO A 1 96 ? 6.372 8.466 12.190 1.00 96.12 96 PRO A C 1
ATOM 758 O O . PRO A 1 96 ? 5.696 8.349 11.165 1.00 96.12 96 PRO A O 1
ATOM 761 N N . CYS A 1 97 ? 7.708 8.437 12.154 1.00 95.56 97 CYS A N 1
ATOM 762 C CA . CYS A 1 97 ? 8.445 8.285 10.897 1.00 95.56 97 CYS A CA 1
ATOM 763 C C . CYS A 1 97 ? 8.249 6.885 10.304 1.00 95.56 97 CYS A C 1
ATOM 765 O O . CYS A 1 97 ? 7.919 6.773 9.120 1.00 95.56 97 CYS A O 1
ATOM 767 N N . LEU A 1 98 ? 8.373 5.834 11.121 1.00 95.88 98 LEU A N 1
ATOM 768 C CA . LEU A 1 98 ? 8.178 4.448 10.696 1.00 95.88 98 LEU A CA 1
ATOM 769 C C . LEU A 1 98 ? 6.760 4.209 10.159 1.00 95.88 98 LEU A C 1
ATOM 771 O O . LEU A 1 98 ? 6.592 3.625 9.084 1.00 95.88 98 LEU A O 1
ATOM 775 N N . VAL A 1 99 ? 5.739 4.688 10.877 1.00 97.69 99 VAL A N 1
ATOM 776 C CA . VAL A 1 99 ? 4.331 4.514 10.480 1.00 97.69 99 VAL A CA 1
ATOM 777 C C . VAL A 1 99 ? 4.026 5.276 9.199 1.00 97.69 99 VAL A C 1
ATOM 779 O O . VAL A 1 99 ? 3.489 4.691 8.257 1.00 97.69 99 VAL A O 1
ATOM 782 N N . ARG A 1 100 ? 4.424 6.554 9.125 1.00 97.31 100 ARG A N 1
ATOM 783 C CA . ARG A 1 100 ? 4.247 7.384 7.929 1.00 97.31 100 ARG A CA 1
ATOM 784 C C . ARG A 1 100 ? 4.872 6.727 6.705 1.00 97.31 100 ARG A C 1
ATOM 786 O O . ARG A 1 100 ? 4.215 6.603 5.672 1.00 97.31 100 ARG A O 1
ATOM 793 N N . ARG A 1 101 ? 6.138 6.317 6.806 1.00 97.12 101 ARG A N 1
ATOM 794 C CA . ARG A 1 101 ? 6.869 5.756 5.669 1.00 97.12 101 ARG A CA 1
ATOM 795 C C . ARG A 1 101 ? 6.281 4.415 5.238 1.00 97.12 101 ARG A C 1
ATOM 797 O O . ARG A 1 101 ? 6.053 4.226 4.049 1.00 97.12 101 ARG A O 1
ATOM 804 N N . THR A 1 102 ? 5.941 3.535 6.180 1.00 97.75 102 THR A N 1
ATOM 805 C CA . THR A 1 102 ? 5.260 2.262 5.883 1.00 97.75 102 THR A CA 1
ATOM 806 C C . THR A 1 102 ? 3.936 2.495 5.157 1.00 97.75 102 THR A C 1
ATOM 808 O O . THR A 1 102 ? 3.675 1.878 4.127 1.00 97.75 102 THR A O 1
ATOM 811 N N . ALA A 1 103 ? 3.119 3.429 5.650 1.00 97.81 103 ALA A N 1
ATOM 812 C CA . ALA A 1 103 ? 1.829 3.731 5.051 1.00 97.81 103 ALA A CA 1
ATOM 813 C C . ALA A 1 103 ? 1.963 4.293 3.625 1.00 97.81 103 ALA A C 1
ATOM 815 O O . ALA A 1 103 ? 1.206 3.890 2.742 1.00 97.81 103 ALA A O 1
ATOM 816 N N . LEU A 1 104 ? 2.937 5.176 3.377 1.00 97.75 104 LEU A N 1
ATOM 817 C CA . LEU A 1 104 ? 3.230 5.691 2.035 1.00 97.75 104 LEU A CA 1
ATOM 818 C C . LEU A 1 104 ? 3.693 4.582 1.085 1.00 97.75 104 LEU A C 1
ATOM 820 O O . LEU A 1 104 ? 3.199 4.512 -0.036 1.00 97.75 104 LEU A O 1
ATOM 824 N N . LEU A 1 105 ? 4.584 3.693 1.533 1.00 97.94 105 LEU A N 1
ATOM 825 C CA . LEU A 1 105 ? 5.090 2.590 0.712 1.00 97.94 105 LEU A CA 1
ATOM 826 C C . LEU A 1 105 ? 3.972 1.622 0.304 1.00 97.94 105 LEU A C 1
ATOM 828 O O . LEU A 1 105 ? 3.866 1.283 -0.871 1.00 97.94 105 LEU A O 1
ATOM 832 N N . ILE A 1 106 ? 3.086 1.240 1.229 1.00 97.94 106 ILE A N 1
ATOM 833 C CA . ILE A 1 106 ? 1.927 0.396 0.894 1.00 97.94 106 ILE A CA 1
ATOM 834 C C . ILE A 1 106 ? 0.994 1.136 -0.078 1.00 97.94 106 ILE A C 1
ATOM 836 O O . ILE A 1 106 ? 0.561 0.556 -1.072 1.00 97.94 106 ILE A O 1
ATOM 840 N N . SER A 1 107 ? 0.709 2.418 0.177 1.00 97.25 107 SER A N 1
ATOM 841 C CA . SER A 1 107 ? -0.265 3.193 -0.607 1.00 97.25 107 SER A CA 1
ATOM 842 C C . SER A 1 107 ? 0.192 3.524 -2.029 1.00 97.25 107 SER A C 1
ATOM 844 O O . SER A 1 107 ? -0.642 3.564 -2.925 1.00 97.25 107 SER A O 1
ATOM 846 N N . LEU A 1 108 ? 1.486 3.789 -2.229 1.00 97.31 108 LEU A N 1
ATOM 847 C CA . LEU A 1 108 ? 2.050 4.221 -3.516 1.00 97.31 108 LEU A CA 1
ATOM 848 C C . LEU A 1 108 ? 2.632 3.064 -4.342 1.00 97.31 108 LEU A C 1
ATOM 850 O O . LEU A 1 108 ? 3.017 3.259 -5.497 1.00 97.31 108 LEU A O 1
ATOM 854 N N . SER A 1 109 ? 2.693 1.856 -3.777 1.00 96.88 109 SER A N 1
ATOM 855 C CA . SER A 1 109 ? 3.059 0.647 -4.519 1.00 96.88 109 SER A CA 1
ATOM 856 C C . SER A 1 109 ? 2.044 0.340 -5.629 1.00 96.88 109 SER A C 1
ATOM 858 O O . SER A 1 109 ? 0.844 0.545 -5.459 1.00 96.88 109 SER A O 1
ATOM 860 N N . ARG A 1 110 ? 2.509 -0.185 -6.771 1.00 94.62 110 ARG A N 1
ATOM 861 C CA . ARG A 1 110 ? 1.631 -0.502 -7.915 1.00 94.62 110 ARG A CA 1
ATOM 862 C C . ARG A 1 110 ? 0.609 -1.593 -7.584 1.00 94.62 110 ARG A C 1
ATOM 864 O O . ARG A 1 110 ? -0.590 -1.415 -7.764 1.00 94.62 110 ARG A O 1
ATOM 871 N N . SER A 1 111 ? 1.102 -2.747 -7.142 1.00 93.31 111 SER A N 1
ATOM 872 C CA . SER A 1 111 ? 0.302 -3.953 -6.885 1.00 93.31 111 SER A CA 1
ATOM 873 C C . SER A 1 111 ? 0.353 -4.408 -5.425 1.00 93.31 111 SER A C 1
ATOM 875 O O . SER A 1 111 ? -0.174 -5.466 -5.104 1.00 93.31 111 SER A O 1
ATOM 877 N N . GLY A 1 112 ? 0.943 -3.610 -4.534 1.00 96.75 112 GLY A N 1
ATOM 878 C CA . GLY A 1 112 ? 1.329 -4.007 -3.181 1.00 96.75 112 GLY A CA 1
ATOM 879 C C . GLY A 1 112 ? 2.847 -4.038 -3.017 1.00 96.75 112 GLY A C 1
ATOM 880 O O . GLY A 1 112 ? 3.591 -3.933 -3.996 1.00 96.75 112 GLY A O 1
ATOM 881 N N . VAL A 1 113 ? 3.296 -4.189 -1.773 1.00 97.38 113 VAL A N 1
ATOM 882 C CA . VAL A 1 113 ? 4.716 -4.208 -1.388 1.00 97.38 113 VAL A CA 1
ATOM 883 C C . VAL A 1 113 ? 5.047 -5.499 -0.642 1.00 97.38 113 VAL A C 1
ATOM 885 O O . VAL A 1 113 ? 4.273 -5.925 0.214 1.00 97.38 113 VAL A O 1
ATOM 888 N N . THR A 1 114 ? 6.161 -6.158 -0.954 1.00 95.88 114 THR A N 1
ATOM 889 C CA . THR A 1 114 ? 6.613 -7.325 -0.169 1.00 95.88 114 THR A CA 1
ATOM 890 C C . THR A 1 114 ? 7.217 -6.877 1.168 1.00 95.88 114 THR A C 1
ATOM 892 O O . THR A 1 114 ? 7.650 -5.733 1.312 1.00 95.88 114 THR A O 1
ATOM 895 N N . GLU A 1 115 ? 7.296 -7.765 2.167 1.00 92.75 115 GLU A N 1
ATOM 896 C CA . GLU A 1 115 ? 8.012 -7.437 3.414 1.00 92.75 115 GLU A CA 1
ATOM 897 C C . GLU A 1 115 ? 9.495 -7.117 3.159 1.00 92.75 115 GLU A C 1
ATOM 899 O O . GLU A 1 115 ? 10.051 -6.222 3.791 1.00 92.75 115 GLU A O 1
ATOM 904 N N . GLU A 1 116 ? 10.129 -7.796 2.200 1.00 90.38 116 GLU A N 1
ATOM 905 C CA . GLU A 1 116 ? 11.518 -7.537 1.808 1.00 90.38 116 GLU A CA 1
ATOM 906 C C . GLU A 1 116 ? 11.686 -6.144 1.183 1.00 90.38 116 GLU A C 1
ATOM 908 O O . GLU A 1 116 ? 12.571 -5.386 1.585 1.00 90.38 116 GLU A O 1
ATOM 913 N N . GLU A 1 117 ? 10.807 -5.779 0.245 1.00 93.94 117 GLU A N 1
ATOM 914 C CA . GLU A 1 117 ? 10.749 -4.436 -0.342 1.00 93.94 117 GLU A CA 1
ATOM 915 C C . GLU A 1 117 ? 10.570 -3.381 0.748 1.00 93.94 117 GLU A C 1
ATOM 917 O O . GLU A 1 117 ? 11.303 -2.392 0.789 1.00 93.94 117 GLU A O 1
ATOM 922 N N . LEU A 1 118 ? 9.637 -3.622 1.672 1.00 94.19 118 LEU A N 1
ATOM 923 C CA . LEU A 1 118 ? 9.345 -2.720 2.775 1.00 94.19 118 LEU A CA 1
ATOM 924 C C . LEU A 1 118 ? 10.576 -2.513 3.670 1.00 94.19 118 LEU A C 1
ATOM 926 O O . LEU A 1 118 ? 10.924 -1.373 3.961 1.00 94.19 118 LEU A O 1
ATOM 930 N N . LEU A 1 119 ? 11.275 -3.581 4.065 1.00 91.19 119 LEU A N 1
ATOM 931 C CA . LEU A 1 119 ? 12.472 -3.498 4.912 1.00 91.19 119 LEU A CA 1
ATOM 932 C C . LEU A 1 119 ? 13.593 -2.682 4.264 1.00 91.19 119 LEU A C 1
ATOM 934 O O . LEU A 1 119 ? 14.217 -1.851 4.930 1.00 91.19 119 LEU A O 1
ATOM 938 N N . VAL A 1 120 ? 13.835 -2.897 2.970 1.00 90.50 120 VAL A N 1
ATOM 939 C CA . VAL A 1 120 ? 14.880 -2.180 2.229 1.00 90.50 120 VAL A CA 1
ATOM 940 C C . VAL A 1 120 ? 14.500 -0.711 2.046 1.00 90.50 120 VAL A C 1
ATOM 942 O O . VAL A 1 120 ? 15.317 0.167 2.313 1.00 90.50 120 VAL A O 1
ATOM 945 N N . LEU A 1 121 ? 13.259 -0.421 1.650 1.00 93.19 121 LEU A N 1
ATOM 946 C CA . LEU A 1 121 ? 12.783 0.945 1.398 1.00 93.19 121 LEU A CA 1
ATOM 947 C C . LEU A 1 121 ? 12.611 1.774 2.676 1.00 93.19 121 LEU A C 1
ATOM 949 O O . LEU A 1 121 ? 12.772 2.997 2.635 1.00 93.19 121 LEU A O 1
ATOM 953 N N . LEU A 1 122 ? 12.306 1.132 3.808 1.00 93.38 122 LEU A N 1
ATOM 954 C CA . LEU A 1 122 ? 12.340 1.759 5.130 1.00 93.38 122 LEU A CA 1
ATOM 955 C C . LEU A 1 122 ? 13.776 2.056 5.568 1.00 93.38 122 LEU A C 1
ATOM 957 O O . LEU A 1 122 ? 14.039 3.125 6.110 1.00 93.38 122 LEU A O 1
ATOM 961 N N . GLY A 1 123 ? 14.711 1.142 5.291 1.00 87.75 123 GLY A N 1
ATOM 962 C CA . GLY A 1 123 ? 16.137 1.314 5.581 1.00 87.75 123 GLY A CA 1
ATOM 963 C C . GLY A 1 123 ? 16.838 2.399 4.755 1.00 87.75 123 GLY A C 1
ATOM 964 O O . GLY A 1 123 ? 17.994 2.692 5.030 1.00 87.75 123 GLY A O 1
ATOM 965 N N . ARG A 1 124 ? 16.165 2.997 3.763 1.00 86.69 124 ARG A N 1
ATOM 966 C CA . ARG A 1 124 ? 16.654 4.162 3.002 1.00 86.69 124 ARG A CA 1
ATOM 967 C C . ARG A 1 124 ? 16.215 5.503 3.584 1.00 86.69 124 ARG A C 1
ATOM 969 O O . ARG A 1 124 ? 16.762 6.531 3.204 1.00 86.69 124 ARG A O 1
ATOM 976 N N . ASP A 1 125 ? 15.204 5.516 4.450 1.00 90.38 125 ASP A N 1
ATOM 977 C CA . ASP A 1 125 ? 14.663 6.759 4.990 1.00 90.38 125 ASP A CA 1
ATOM 978 C C . ASP A 1 125 ? 15.439 7.166 6.249 1.00 90.38 125 ASP A C 1
ATOM 980 O O . ASP A 1 125 ? 15.259 6.606 7.332 1.00 90.38 125 ASP A O 1
ATOM 984 N N . ASP A 1 126 ? 16.287 8.183 6.112 1.00 88.94 126 ASP A N 1
ATOM 985 C CA . ASP A 1 126 ? 17.100 8.724 7.201 1.00 88.94 126 ASP A CA 1
ATOM 986 C C . ASP A 1 126 ? 16.283 9.127 8.441 1.00 88.94 126 ASP A C 1
ATOM 988 O O . ASP A 1 126 ? 16.788 9.072 9.566 1.00 88.94 126 ASP A O 1
ATOM 992 N N . HIS A 1 127 ? 15.030 9.566 8.272 1.00 92.25 127 HIS A N 1
ATOM 993 C CA . HIS A 1 127 ? 14.173 9.897 9.408 1.00 92.25 127 HIS A CA 1
ATOM 994 C C . HIS A 1 127 ? 13.743 8.643 10.158 1.00 92.25 127 HIS A C 1
ATOM 996 O O . HIS A 1 127 ? 13.778 8.650 11.388 1.00 92.25 127 HIS A O 1
ATOM 1002 N N . VAL A 1 128 ? 13.409 7.569 9.437 1.00 92.25 128 VAL A N 1
ATOM 1003 C CA . VAL A 1 128 ? 13.120 6.266 10.045 1.00 92.25 128 VAL A CA 1
ATOM 1004 C C . VAL A 1 128 ? 14.358 5.759 10.777 1.00 92.25 128 VAL A C 1
ATOM 1006 O O . VAL A 1 128 ? 14.273 5.461 11.962 1.00 92.25 128 VAL A O 1
ATOM 1009 N N . ILE A 1 129 ? 15.530 5.747 10.136 1.00 87.06 129 ILE A N 1
ATOM 1010 C CA . ILE A 1 129 ? 16.777 5.264 10.755 1.00 87.06 129 ILE A CA 1
ATOM 1011 C C . ILE A 1 129 ? 17.081 6.019 12.058 1.00 87.06 129 ILE A C 1
ATOM 1013 O O . ILE A 1 129 ? 17.365 5.397 13.085 1.00 87.06 129 ILE A O 1
ATOM 1017 N N . ARG A 1 130 ? 16.988 7.357 12.045 1.00 87.81 130 ARG A N 1
ATOM 1018 C CA . ARG A 1 130 ? 17.208 8.183 13.243 1.00 87.81 130 ARG A CA 1
ATOM 1019 C C . ARG A 1 130 ? 16.181 7.909 14.339 1.00 87.81 130 ARG A C 1
ATOM 1021 O O . ARG A 1 130 ? 16.567 7.787 15.498 1.00 87.81 130 ARG A O 1
ATOM 1028 N N . GLU A 1 131 ? 14.900 7.810 13.990 1.00 90.19 131 GLU A N 1
ATOM 1029 C CA . GLU A 1 131 ? 13.830 7.489 14.943 1.00 90.19 131 GLU A CA 1
ATOM 1030 C C . GLU A 1 131 ? 14.072 6.126 15.602 1.00 90.19 131 GLU A C 1
ATOM 1032 O O . GLU A 1 131 ? 14.022 6.007 16.828 1.00 90.19 131 GLU A O 1
ATOM 1037 N N . MET A 1 132 ? 14.440 5.119 14.808 1.00 84.44 132 MET A N 1
ATOM 1038 C CA . MET A 1 132 ? 14.734 3.784 15.318 1.00 84.44 132 MET A CA 1
ATOM 1039 C C . MET A 1 132 ? 15.958 3.764 16.234 1.00 84.44 132 MET A C 1
ATOM 1041 O O . MET A 1 132 ? 15.937 3.080 17.258 1.00 84.44 132 MET A O 1
ATOM 1045 N N . ALA A 1 133 ? 17.003 4.528 15.908 1.00 81.31 133 ALA A N 1
ATOM 1046 C CA . ALA A 1 133 ? 18.189 4.645 16.753 1.00 81.31 133 ALA A CA 1
ATOM 1047 C C . ALA A 1 133 ? 17.851 5.233 18.137 1.00 81.31 133 ALA A C 1
ATOM 1049 O O . ALA A 1 133 ? 18.318 4.722 19.156 1.00 81.31 133 ALA A O 1
ATOM 1050 N N . VAL A 1 134 ? 16.993 6.262 18.186 1.00 82.25 134 VAL A N 1
ATOM 1051 C CA . VAL A 1 134 ? 16.540 6.886 19.443 1.00 82.25 134 VAL A CA 1
ATOM 1052 C C . VAL A 1 134 ? 15.682 5.924 20.264 1.00 82.25 134 VAL A C 1
ATOM 1054 O O . VAL A 1 134 ? 15.920 5.761 21.459 1.00 82.25 134 VAL A O 1
ATOM 1057 N N . LEU A 1 135 ? 14.717 5.245 19.637 1.00 73.31 135 LEU A N 1
ATOM 1058 C CA . LEU A 1 135 ? 13.826 4.306 20.329 1.00 73.31 135 LEU A CA 1
ATOM 1059 C C . LEU A 1 135 ? 14.559 3.075 20.886 1.00 73.31 135 LEU A C 1
ATOM 1061 O O . LEU A 1 135 ? 14.049 2.416 21.794 1.00 73.31 135 LEU A O 1
ATOM 1065 N N . HIS A 1 136 ? 15.742 2.749 20.360 1.00 67.06 136 HIS A N 1
ATOM 1066 C CA . HIS A 1 136 ? 16.474 1.546 20.739 1.00 67.06 136 HIS A CA 1
ATOM 1067 C C . HIS A 1 136 ? 17.476 1.741 21.889 1.00 67.06 136 HIS A C 1
ATOM 1069 O O . HIS A 1 136 ? 17.920 0.739 22.444 1.00 67.06 136 HIS A O 1
ATOM 1075 N N . ASN A 1 137 ? 17.827 2.976 22.287 1.00 60.53 137 ASN A N 1
ATOM 1076 C CA . ASN A 1 137 ? 18.895 3.247 23.272 1.00 60.53 137 ASN A CA 1
ATOM 1077 C C . ASN A 1 137 ? 20.201 2.466 22.991 1.00 60.53 137 ASN A C 1
ATOM 1079 O O . ASN A 1 137 ? 20.951 2.131 23.909 1.00 60.53 137 ASN A O 1
ATOM 1083 N N . GLN A 1 138 ? 20.476 2.148 21.725 1.00 52.97 138 GLN A N 1
ATOM 1084 C CA . GLN A 1 138 ? 21.677 1.440 21.302 1.00 52.97 138 GLN A CA 1
ATOM 1085 C C . GLN A 1 138 ? 22.322 2.214 20.162 1.00 52.97 138 GLN A C 1
ATOM 1087 O O . GLN A 1 138 ? 21.670 2.571 19.181 1.00 52.97 138 GLN A O 1
ATOM 1092 N N . THR A 1 139 ? 23.628 2.432 20.276 1.00 50.81 139 THR A N 1
ATOM 1093 C CA . THR A 1 139 ? 24.501 2.621 19.123 1.00 50.81 139 THR A CA 1
ATOM 1094 C C . THR A 1 139 ? 24.330 1.390 18.240 1.00 50.81 139 THR A C 1
ATOM 1096 O O . THR A 1 139 ? 24.888 0.334 18.536 1.00 50.81 139 THR A O 1
ATOM 1099 N N . LEU A 1 140 ? 23.505 1.502 17.194 1.00 51.94 140 LEU A N 1
ATOM 1100 C CA . LEU A 1 140 ? 23.425 0.485 16.149 1.00 51.94 140 LEU A CA 1
ATOM 1101 C C . LEU A 1 140 ? 24.868 0.203 15.706 1.00 51.94 140 LEU A C 1
ATOM 1103 O O . LEU A 1 140 ? 25.576 1.156 15.361 1.00 51.94 140 LEU A O 1
ATOM 1107 N N . PRO A 1 141 ? 25.348 -1.053 15.766 1.00 46.31 141 PRO A N 1
ATOM 1108 C CA . PRO A 1 141 ? 26.649 -1.374 15.214 1.00 46.31 141 PRO A CA 1
ATOM 1109 C C . PRO A 1 141 ? 26.633 -0.898 13.767 1.00 46.31 141 PRO A C 1
ATOM 1111 O O . PRO A 1 141 ? 25.690 -1.208 13.035 1.00 46.31 141 PRO A O 1
ATOM 1114 N N . VAL A 1 142 ? 27.647 -0.129 13.372 1.00 44.75 142 VAL A N 1
ATOM 1115 C CA . VAL A 1 142 ? 27.883 0.230 11.971 1.00 44.75 142 VAL A CA 1
ATOM 1116 C C . VAL A 1 142 ? 28.291 -1.057 11.253 1.00 44.75 142 VAL A C 1
ATOM 1118 O O . VAL A 1 142 ? 29.462 -1.322 11.016 1.00 44.75 142 VAL A O 1
ATOM 1121 N N . SER A 1 143 ? 27.323 -1.935 11.018 1.00 43.50 143 SER A N 1
ATOM 1122 C CA . SER A 1 143 ? 27.429 -2.987 10.028 1.00 43.50 143 SER A CA 1
ATOM 1123 C C . SER A 1 143 ? 26.982 -2.370 8.714 1.00 43.50 143 SER A C 1
ATOM 1125 O O . SER A 1 143 ? 26.003 -1.625 8.681 1.00 43.50 143 SER A O 1
ATOM 1127 N N . GLU A 1 144 ? 27.709 -2.669 7.641 1.00 46.91 144 GLU A N 1
ATOM 1128 C CA . GLU A 1 144 ? 27.484 -2.147 6.287 1.00 46.91 144 GLU A CA 1
ATOM 1129 C C . GLU A 1 144 ? 26.073 -2.423 5.746 1.00 46.91 144 GLU A C 1
ATOM 1131 O O . GLU A 1 144 ? 25.714 -1.901 4.699 1.00 46.91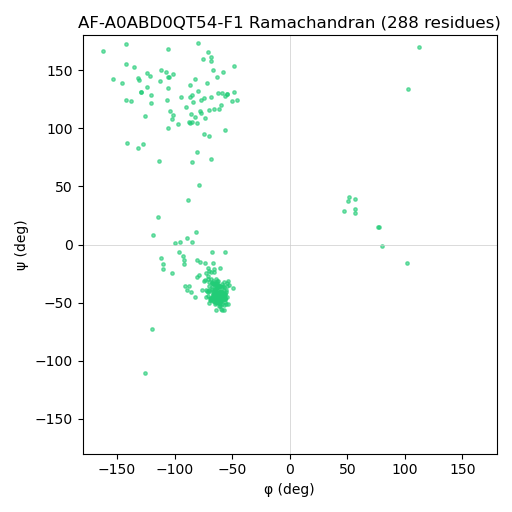 144 GLU A O 1
ATOM 1136 N N . TYR A 1 145 ? 25.257 -3.197 6.463 1.00 48.22 145 TYR A N 1
ATOM 1137 C CA . TYR A 1 145 ? 23.827 -3.362 6.266 1.00 48.22 145 TYR A CA 1
ATOM 1138 C C . TYR A 1 145 ? 23.147 -3.357 7.625 1.00 48.22 145 TYR A C 1
ATOM 1140 O O . TYR A 1 145 ? 23.412 -4.225 8.456 1.00 48.22 145 TYR A O 1
ATOM 1148 N N . SER A 1 146 ? 22.198 -2.455 7.830 1.00 53.78 146 SER A N 1
ATOM 1149 C CA . SER A 1 146 ? 21.155 -2.712 8.814 1.00 53.78 146 SER A CA 1
ATOM 1150 C C . SER A 1 146 ? 19.842 -2.175 8.258 1.00 53.78 146 SER A C 1
ATOM 1152 O O . SER A 1 146 ? 19.526 -1.004 8.474 1.00 53.78 146 SER A O 1
ATOM 1154 N N . PRO A 1 147 ? 19.087 -2.979 7.476 1.00 62.03 147 PRO A N 1
ATOM 1155 C CA . PRO A 1 147 ? 17.672 -2.688 7.267 1.00 62.03 147 PRO A CA 1
ATOM 1156 C C . PRO A 1 147 ? 17.015 -2.416 8.623 1.00 62.03 147 PRO A C 1
ATOM 1158 O O . PRO A 1 147 ? 17.483 -2.912 9.654 1.00 62.03 147 PRO A O 1
ATOM 1161 N N . VAL A 1 148 ? 15.931 -1.634 8.630 1.00 73.19 148 VAL A N 1
ATOM 1162 C CA . VAL A 1 148 ? 15.153 -1.406 9.858 1.00 73.19 148 VAL A CA 1
ATOM 1163 C C . VAL A 1 148 ? 14.934 -2.758 10.546 1.00 73.19 148 VAL A C 1
ATOM 1165 O O . VAL A 1 148 ? 14.454 -3.679 9.878 1.00 73.19 148 VAL A O 1
ATOM 1168 N N . PRO A 1 149 ? 15.315 -2.929 11.832 1.00 79.81 149 PRO A N 1
ATOM 1169 C CA . PRO A 1 149 ? 15.310 -4.252 12.434 1.00 79.81 149 PRO A CA 1
ATOM 1170 C C . PRO A 1 149 ? 13.925 -4.879 12.321 1.00 79.81 149 PRO A C 1
ATOM 1172 O O . PRO A 1 149 ? 12.929 -4.269 12.720 1.00 79.81 149 PRO A O 1
ATOM 1175 N N . TYR A 1 150 ? 13.876 -6.100 11.783 1.00 86.00 150 TYR A N 1
ATOM 1176 C CA . TYR A 1 150 ? 12.631 -6.755 11.374 1.00 86.00 150 TYR A CA 1
ATOM 1177 C C . TYR A 1 150 ? 11.546 -6.726 12.456 1.00 86.00 150 TYR A C 1
ATOM 1179 O O . TYR A 1 150 ? 10.379 -6.491 12.166 1.00 86.00 150 TYR A O 1
ATOM 1187 N N . ALA A 1 151 ? 11.937 -6.875 13.725 1.00 86.62 151 ALA A N 1
ATOM 1188 C CA . ALA A 1 151 ? 11.024 -6.848 14.863 1.00 86.62 151 ALA A CA 1
ATOM 1189 C C . ALA A 1 151 ? 10.149 -5.579 14.935 1.00 86.62 151 ALA A C 1
ATOM 1191 O O . ALA A 1 151 ? 9.009 -5.656 15.388 1.00 86.62 151 ALA A O 1
ATOM 1192 N N . PHE A 1 152 ? 10.643 -4.416 14.502 1.00 88.25 152 PHE A N 1
ATOM 1193 C CA . PHE A 1 152 ? 9.848 -3.185 14.490 1.00 88.25 152 PHE A CA 1
ATOM 1194 C C . PHE A 1 152 ? 8.787 -3.203 13.397 1.00 88.25 152 PHE A C 1
ATOM 1196 O O . PHE A 1 152 ? 7.628 -2.895 13.671 1.00 88.25 152 PHE A O 1
ATOM 1203 N N . VAL A 1 153 ? 9.173 -3.628 12.194 1.00 91.75 153 VAL A N 1
ATOM 1204 C CA . VAL A 1 153 ? 8.253 -3.772 11.063 1.00 91.75 153 VAL A CA 1
ATOM 1205 C C . VAL A 1 153 ? 7.201 -4.833 11.377 1.00 91.75 153 VAL A C 1
ATOM 1207 O O . VAL A 1 153 ? 6.015 -4.558 11.255 1.00 91.75 153 VAL A O 1
ATOM 1210 N N . ALA A 1 154 ? 7.603 -5.992 11.904 1.00 92.50 154 ALA A N 1
ATOM 1211 C CA . ALA A 1 154 ? 6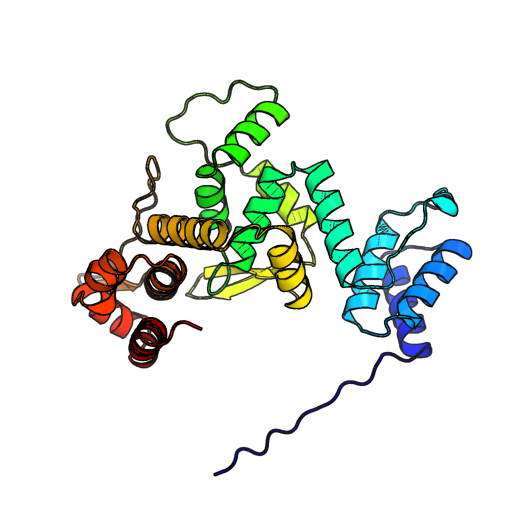.689 -7.063 12.291 1.00 92.50 154 ALA A CA 1
ATOM 1212 C C . ALA A 1 154 ? 5.663 -6.618 13.351 1.00 92.50 154 ALA A C 1
ATOM 1214 O O . ALA A 1 154 ? 4.482 -6.951 13.248 1.00 92.50 154 ALA A O 1
ATOM 1215 N N . ARG A 1 155 ? 6.074 -5.827 14.357 1.00 93.50 155 ARG A N 1
ATOM 1216 C CA . ARG A 1 155 ? 5.138 -5.266 15.350 1.00 93.50 155 ARG A CA 1
ATOM 1217 C C . ARG A 1 155 ? 4.168 -4.263 14.732 1.00 93.50 155 ARG A C 1
ATOM 1219 O O . ARG A 1 155 ? 2.979 -4.335 15.028 1.00 93.50 155 ARG A O 1
ATOM 1226 N N . LEU A 1 156 ? 4.648 -3.379 13.857 1.00 95.94 156 LEU A N 1
ATOM 1227 C CA . LEU A 1 156 ? 3.779 -2.437 13.153 1.00 95.94 156 LEU A CA 1
ATOM 1228 C C . LEU A 1 156 ? 2.774 -3.168 12.249 1.00 95.94 156 LEU A C 1
ATOM 1230 O O . LEU A 1 156 ? 1.581 -2.878 12.297 1.00 95.94 156 LEU A O 1
ATOM 1234 N N . LEU A 1 157 ? 3.224 -4.156 11.472 1.00 95.62 157 LEU A N 1
ATOM 1235 C CA . LEU A 1 157 ? 2.351 -4.978 10.629 1.00 95.62 157 LEU A CA 1
ATOM 1236 C C . LEU A 1 157 ? 1.329 -5.761 11.464 1.00 95.62 157 LEU A C 1
ATOM 1238 O O . LEU A 1 157 ? 0.171 -5.877 11.066 1.00 95.62 157 LEU A O 1
ATOM 1242 N N . HIS A 1 158 ? 1.707 -6.218 12.661 1.00 93.81 158 HIS A N 1
ATOM 1243 C CA . HIS A 1 158 ? 0.761 -6.799 13.610 1.00 93.81 158 HIS A CA 1
ATOM 1244 C C . HIS A 1 158 ? -0.298 -5.787 14.076 1.00 93.81 158 HIS A C 1
ATOM 1246 O O . HIS A 1 158 ? -1.477 -6.130 14.138 1.00 93.81 158 HIS A O 1
ATOM 1252 N N . GLY A 1 159 ? 0.088 -4.540 14.361 1.00 92.12 159 GLY A N 1
ATOM 1253 C CA . GLY A 1 159 ? -0.850 -3.455 14.678 1.00 92.12 159 GLY A CA 1
ATOM 1254 C C . GLY A 1 159 ? -1.774 -3.092 13.507 1.00 92.12 159 GLY A C 1
ATOM 1255 O O . GLY A 1 159 ? -2.929 -2.720 13.711 1.00 92.12 159 GLY A O 1
ATOM 1256 N N . LEU A 1 160 ? -1.297 -3.274 12.274 1.00 93.44 160 LEU A N 1
ATOM 1257 C CA . LEU A 1 160 ? -2.060 -3.105 11.035 1.00 93.44 160 LEU A CA 1
ATOM 1258 C C . LEU A 1 160 ? -2.863 -4.355 10.632 1.00 93.44 160 LEU A C 1
ATOM 1260 O O . LEU A 1 160 ? -3.546 -4.348 9.602 1.00 93.44 160 LEU A O 1
ATOM 1264 N N . LYS A 1 161 ? -2.834 -5.424 11.435 1.00 87.69 161 LYS A N 1
ATOM 1265 C CA . LYS A 1 161 ? -3.562 -6.662 11.148 1.00 87.69 161 LYS A CA 1
ATOM 1266 C C . LYS A 1 161 ? -5.066 -6.389 11.054 1.00 87.69 161 LYS A C 1
ATOM 1268 O O . LYS A 1 161 ? -5.697 -5.954 12.015 1.00 87.69 161 LYS A O 1
ATOM 1273 N N . GLY A 1 162 ? -5.645 -6.689 9.892 1.00 86.75 162 GLY A N 1
ATOM 1274 C CA . GLY A 1 162 ? -7.052 -6.416 9.563 1.00 86.75 162 GLY A CA 1
ATOM 1275 C C . GLY A 1 162 ? -7.255 -5.191 8.668 1.00 86.75 162 GLY A C 1
ATOM 1276 O O . GLY A 1 162 ? -8.300 -5.068 8.036 1.00 86.75 162 GLY A O 1
ATOM 1277 N N . TYR A 1 163 ? -6.242 -4.337 8.552 1.00 91.81 163 TYR A N 1
ATOM 1278 C CA . TYR A 1 163 ? -6.215 -3.198 7.634 1.00 91.81 163 TYR A CA 1
ATOM 1279 C C . TYR A 1 163 ? -5.367 -3.446 6.394 1.00 91.81 163 TYR A C 1
ATOM 1281 O O . TYR A 1 163 ? -5.571 -2.807 5.362 1.00 91.81 163 TYR A O 1
ATOM 1289 N N . VAL A 1 164 ? -4.414 -4.362 6.524 1.00 95.50 164 VAL A N 1
ATOM 1290 C CA . VAL A 1 164 ? -3.567 -4.856 5.450 1.00 95.50 164 VAL A CA 1
ATOM 1291 C C . VAL A 1 164 ? -3.921 -6.318 5.192 1.00 95.50 164 VAL A C 1
ATOM 1293 O O . VAL A 1 164 ? -4.189 -7.079 6.126 1.00 95.50 164 VAL A O 1
ATOM 1296 N N . THR A 1 165 ? -3.928 -6.691 3.918 1.00 95.00 165 THR A N 1
ATOM 1297 C CA . THR A 1 165 ? -4.122 -8.058 3.430 1.00 95.00 165 THR A CA 1
ATOM 1298 C C . THR A 1 165 ? -2.928 -8.488 2.600 1.00 95.00 165 THR A C 1
ATOM 1300 O O . THR A 1 165 ? -2.336 -7.679 1.884 1.00 95.00 165 THR A O 1
ATOM 1303 N N . GLU A 1 166 ? -2.597 -9.770 2.702 1.00 96.50 166 GLU A N 1
ATOM 1304 C CA . GLU A 1 166 ? -1.646 -10.433 1.818 1.00 96.50 166 GLU A CA 1
ATOM 1305 C C . GLU A 1 166 ? -2.388 -10.940 0.584 1.00 96.50 166 GLU A C 1
ATOM 1307 O O . GLU A 1 166 ? -3.406 -11.629 0.691 1.00 96.50 166 GLU A O 1
ATOM 1312 N N . VAL A 1 167 ? -1.889 -10.575 -0.591 1.00 96.12 167 VAL A N 1
ATOM 1313 C CA . VAL A 1 167 ? -2.453 -10.970 -1.883 1.00 96.12 167 VAL A CA 1
ATOM 1314 C C . VAL A 1 167 ? -1.321 -11.472 -2.768 1.00 96.12 167 VAL A C 1
ATOM 1316 O O . VAL A 1 167 ? -0.213 -10.942 -2.719 1.00 96.12 167 VAL A O 1
ATOM 1319 N N . GLU A 1 168 ? -1.587 -12.491 -3.580 1.00 96.62 168 GLU A N 1
ATOM 1320 C CA . GLU A 1 168 ? -0.632 -12.944 -4.587 1.00 96.62 168 GLU A CA 1
ATOM 1321 C C . GLU A 1 168 ? -0.589 -11.948 -5.759 1.00 96.62 168 GLU A C 1
ATOM 1323 O O . GLU A 1 168 ? -1.615 -11.616 -6.355 1.00 96.62 168 GLU A O 1
ATOM 1328 N N . SER A 1 169 ? 0.606 -11.468 -6.093 1.00 95.38 169 SER A N 1
ATOM 1329 C CA . SER A 1 169 ? 0.880 -10.641 -7.267 1.00 95.38 169 SER A CA 1
ATOM 1330 C C . SER A 1 169 ? 2.259 -10.980 -7.804 1.00 95.38 169 SER A C 1
ATOM 1332 O O . SER A 1 169 ? 3.207 -11.119 -7.036 1.00 95.38 169 SER A O 1
ATOM 1334 N N . ASP A 1 170 ? 2.401 -11.064 -9.128 1.00 93.81 170 ASP A N 1
ATOM 1335 C CA . ASP A 1 170 ? 3.709 -11.203 -9.788 1.00 93.81 170 ASP A CA 1
ATOM 1336 C C . ASP A 1 170 ? 4.524 -12.426 -9.319 1.00 93.81 170 ASP A C 1
ATOM 1338 O O . ASP A 1 170 ? 5.753 -12.391 -9.300 1.00 93.81 170 ASP A O 1
ATOM 1342 N N . GLY A 1 171 ? 3.838 -13.506 -8.925 1.00 90.12 171 GLY A N 1
ATOM 1343 C CA . GLY A 1 171 ? 4.459 -14.737 -8.424 1.00 90.12 171 GLY A CA 1
ATOM 1344 C C . GLY A 1 171 ? 4.967 -14.656 -6.980 1.00 90.12 171 GLY A C 1
ATOM 1345 O O . GLY A 1 171 ? 5.757 -15.504 -6.570 1.00 90.12 171 GLY A O 1
ATOM 1346 N N . THR A 1 172 ? 4.548 -13.650 -6.208 1.00 94.94 172 THR A N 1
ATOM 1347 C CA . THR A 1 172 ? 4.896 -13.502 -4.789 1.00 94.94 172 THR A CA 1
ATOM 1348 C C . THR A 1 172 ? 3.726 -12.958 -3.967 1.00 94.94 172 THR A C 1
ATOM 1350 O O . THR A 1 172 ? 2.692 -12.571 -4.507 1.00 94.94 172 THR A O 1
ATOM 1353 N N . TRP A 1 173 ? 3.886 -12.928 -2.646 1.00 96.88 173 TRP A N 1
ATOM 1354 C CA . TRP A 1 173 ? 2.912 -12.367 -1.714 1.00 96.88 173 TRP A CA 1
ATOM 1355 C C . TRP A 1 173 ? 3.256 -10.917 -1.389 1.00 96.88 173 TRP A C 1
ATOM 1357 O O . TRP A 1 173 ? 4.377 -10.601 -0.986 1.00 96.88 173 TRP A O 1
ATOM 1367 N N . VAL A 1 174 ? 2.277 -10.034 -1.563 1.00 97.88 174 VAL A N 1
ATOM 1368 C CA . VAL A 1 174 ? 2.410 -8.596 -1.322 1.00 97.88 174 VAL A CA 1
ATOM 1369 C C . VAL A 1 174 ? 1.370 -8.101 -0.329 1.00 97.88 174 VAL A C 1
ATOM 1371 O O . VAL A 1 174 ? 0.237 -8.580 -0.284 1.00 97.88 174 VAL A O 1
ATOM 1374 N N . LEU A 1 175 ? 1.758 -7.090 0.439 1.00 97.88 175 LEU A N 1
ATOM 1375 C CA . LEU A 1 175 ? 0.914 -6.364 1.373 1.00 97.88 175 LEU A CA 1
ATOM 1376 C C . LEU A 1 175 ? 0.160 -5.252 0.640 1.00 97.88 175 LEU A C 1
ATOM 1378 O O . LEU A 1 175 ? 0.763 -4.418 -0.042 1.00 97.88 175 LEU A O 1
ATOM 1382 N N . ARG A 1 176 ? -1.163 -5.212 0.817 1.00 97.25 176 ARG A N 1
ATOM 1383 C CA . ARG A 1 176 ? -2.054 -4.161 0.304 1.00 97.25 176 ARG A CA 1
ATOM 1384 C C . ARG A 1 176 ? -3.047 -3.720 1.364 1.00 97.25 176 ARG A C 1
ATOM 1386 O O . ARG A 1 176 ? -3.462 -4.520 2.200 1.00 97.25 176 ARG A O 1
ATOM 1393 N N . TRP A 1 177 ? -3.507 -2.475 1.281 1.00 96.56 177 TRP A N 1
ATOM 1394 C CA . TRP A 1 177 ? -4.665 -2.042 2.060 1.00 96.56 177 TRP A CA 1
ATOM 1395 C C . TRP A 1 177 ? -5.892 -2.888 1.720 1.00 96.56 177 TRP A C 1
ATOM 1397 O O . TRP A 1 177 ? -6.234 -3.043 0.549 1.00 96.56 177 TRP A O 1
ATOM 1407 N N . THR A 1 178 ? -6.577 -3.394 2.744 1.00 93.62 178 THR A N 1
ATOM 1408 C CA . THR A 1 178 ? -7.831 -4.149 2.592 1.00 93.62 178 THR A CA 1
ATOM 1409 C C . THR A 1 178 ? -8.931 -3.287 1.967 1.00 93.62 178 THR A C 1
ATOM 1411 O O . THR A 1 178 ? -9.772 -3.781 1.221 1.00 93.62 178 THR A O 1
ATOM 1414 N N . HIS A 1 179 ? -8.933 -1.990 2.291 1.00 91.38 179 HIS A N 1
ATOM 1415 C CA . HIS A 1 179 ? -9.981 -1.042 1.924 1.00 91.38 179 HIS A CA 1
ATOM 1416 C C . HIS A 1 179 ? -9.375 0.202 1.273 1.00 91.38 179 HIS A C 1
ATOM 1418 O O . HIS A 1 179 ? -8.440 0.801 1.813 1.00 91.38 179 HIS A O 1
ATOM 1424 N N . ALA A 1 180 ? -9.931 0.606 0.128 1.00 91.81 180 ALA A N 1
ATOM 1425 C CA . ALA A 1 180 ? -9.480 1.782 -0.615 1.00 91.81 180 ALA A CA 1
ATOM 1426 C C . ALA A 1 180 ? -9.677 3.076 0.191 1.00 91.81 180 ALA A C 1
ATOM 1428 O O . ALA A 1 180 ? -8.870 3.999 0.103 1.00 91.81 180 ALA A O 1
ATOM 1429 N N . GLU A 1 181 ? -10.702 3.117 1.041 1.00 91.44 181 GLU A N 1
ATOM 1430 C CA . GLU A 1 181 ? -10.977 4.218 1.958 1.00 91.44 181 GLU A CA 1
ATOM 1431 C C . GLU A 1 181 ? -9.807 4.441 2.918 1.00 91.44 181 GLU A C 1
ATOM 1433 O O . GLU A 1 181 ? -9.418 5.584 3.160 1.00 91.44 181 GLU A O 1
ATOM 1438 N N . PHE A 1 182 ? -9.191 3.364 3.425 1.00 93.75 182 PHE A N 1
ATOM 1439 C CA . PHE A 1 182 ? -8.042 3.518 4.311 1.00 93.75 182 PHE A CA 1
ATOM 1440 C C . PHE A 1 182 ? -6.801 3.987 3.544 1.00 93.75 182 PHE A C 1
ATOM 1442 O O . PHE A 1 182 ? -6.097 4.876 4.017 1.00 93.75 182 PHE A O 1
ATOM 1449 N N . ALA A 1 183 ? -6.576 3.464 2.334 1.00 94.94 183 ALA A N 1
ATOM 1450 C CA . ALA A 1 183 ? -5.505 3.940 1.458 1.00 94.94 183 ALA A CA 1
ATOM 1451 C C . ALA A 1 183 ? -5.627 5.452 1.191 1.00 94.94 183 ALA A C 1
ATOM 1453 O O . ALA A 1 183 ? -4.651 6.188 1.326 1.00 94.94 183 ALA A O 1
ATOM 1454 N N . SER A 1 184 ? -6.842 5.930 0.900 1.00 94.75 184 SER A N 1
ATOM 1455 C CA . SER A 1 184 ? -7.121 7.354 0.688 1.00 94.75 184 SER A CA 1
ATOM 1456 C C . SER A 1 184 ? -6.818 8.194 1.928 1.00 94.75 184 SER A C 1
ATOM 1458 O O . SER A 1 184 ? -6.206 9.254 1.811 1.00 94.75 184 SER A O 1
ATOM 1460 N N . VAL A 1 185 ? -7.222 7.737 3.118 1.00 96.00 185 VAL A N 1
ATOM 1461 C CA . VAL A 1 185 ? -6.944 8.448 4.377 1.00 96.00 185 VAL A CA 1
ATOM 1462 C C . VAL A 1 185 ? -5.447 8.462 4.690 1.00 96.00 185 VAL A C 1
ATOM 1464 O O . VAL A 1 185 ? -4.923 9.489 5.123 1.00 96.00 185 VAL A O 1
ATOM 1467 N N . ALA A 1 186 ? -4.749 7.347 4.462 1.00 96.38 186 ALA A N 1
ATOM 1468 C CA . ALA A 1 186 ? -3.308 7.246 4.660 1.00 96.38 186 ALA A CA 1
ATOM 1469 C C . ALA A 1 186 ? -2.550 8.201 3.729 1.00 96.38 186 ALA A C 1
ATOM 1471 O O . ALA A 1 186 ? -1.698 8.954 4.202 1.00 96.38 186 ALA A O 1
ATOM 1472 N N . LEU A 1 187 ? -2.900 8.230 2.438 1.00 95.25 187 LEU A N 1
ATOM 1473 C CA . LEU A 1 187 ? -2.337 9.185 1.485 1.00 95.25 187 LEU A CA 1
ATOM 1474 C C . LEU A 1 187 ? -2.616 10.615 1.935 1.00 95.25 187 LEU A C 1
ATOM 1476 O O . LEU A 1 187 ? -1.672 11.338 2.221 1.00 95.25 187 LEU A O 1
ATOM 1480 N N . GLN A 1 188 ? -3.881 10.988 2.143 1.00 94.81 188 GLN A N 1
ATOM 1481 C CA . GLN A 1 188 ? -4.250 12.345 2.556 1.00 94.81 188 GLN A CA 1
ATOM 1482 C C . GLN A 1 188 ? -3.516 12.812 3.823 1.00 94.81 188 GLN A C 1
ATOM 1484 O O . GLN A 1 188 ? -3.174 13.987 3.948 1.00 94.81 188 GLN A O 1
ATOM 1489 N N . ARG A 1 189 ? -3.271 11.909 4.778 1.00 95.25 189 ARG A N 1
ATOM 1490 C CA . ARG A 1 189 ? -2.548 12.230 6.013 1.00 95.25 189 ARG A CA 1
ATOM 1491 C C . ARG A 1 189 ? -1.051 12.448 5.786 1.00 95.25 189 ARG A C 1
ATOM 1493 O O . ARG A 1 189 ? -0.462 13.288 6.465 1.00 95.25 189 ARG A O 1
ATOM 1500 N N . TYR A 1 190 ? -0.425 11.660 4.915 1.00 95.81 190 TYR A N 1
ATOM 1501 C CA . TYR A 1 190 ? 1.035 11.551 4.846 1.00 95.81 190 TYR A CA 1
ATOM 1502 C C . TYR A 1 190 ? 1.677 12.163 3.602 1.00 95.81 190 TYR A C 1
ATOM 1504 O O . TYR A 1 190 ? 2.891 12.411 3.620 1.00 95.81 190 TYR A O 1
ATOM 1512 N N . THR A 1 191 ? 0.898 12.430 2.555 1.00 89.88 191 THR A N 1
ATOM 1513 C CA . THR A 1 191 ? 1.343 13.159 1.368 1.00 89.88 191 THR A CA 1
ATOM 1514 C C . THR A 1 191 ? 1.222 14.654 1.625 1.00 89.88 191 THR A C 1
ATOM 1516 O O . THR A 1 191 ? 0.125 15.207 1.648 1.00 89.88 191 THR A O 1
ATOM 1519 N N . LEU A 1 192 ? 2.362 15.305 1.854 1.00 82.94 192 LEU A N 1
ATOM 1520 C CA . LEU A 1 192 ? 2.416 16.746 2.121 1.00 82.94 192 LEU A CA 1
ATOM 1521 C C . LEU A 1 192 ? 2.546 17.551 0.827 1.00 82.94 192 LEU A C 1
ATOM 1523 O O . LEU A 1 192 ? 1.957 18.620 0.699 1.00 82.94 192 LEU A O 1
ATOM 1527 N N . THR A 1 193 ? 3.338 17.039 -0.114 1.00 91.62 193 THR A N 1
ATOM 1528 C CA . THR A 1 193 ? 3.635 17.676 -1.401 1.00 91.62 193 THR A CA 1
ATOM 1529 C C . THR A 1 193 ? 3.719 16.625 -2.502 1.00 91.62 193 THR A C 1
ATOM 1531 O O . THR A 1 193 ? 4.050 15.465 -2.232 1.00 91.62 193 THR A O 1
ATOM 1534 N N . GLU A 1 194 ? 3.484 17.028 -3.749 1.00 92.50 194 GLU A N 1
ATOM 1535 C CA . GLU A 1 194 ? 3.734 16.171 -4.916 1.00 92.50 194 GLU A CA 1
ATOM 1536 C C . GLU A 1 194 ? 5.191 15.698 -4.963 1.00 92.50 194 GLU A C 1
ATOM 1538 O O . GLU A 1 194 ? 5.442 14.520 -5.194 1.00 92.50 194 GLU A O 1
ATOM 1543 N N . ASP A 1 195 ? 6.150 16.562 -4.619 1.00 93.94 195 ASP A N 1
ATOM 1544 C CA . ASP A 1 195 ? 7.568 16.189 -4.540 1.00 93.94 195 ASP A CA 1
ATOM 1545 C C . ASP A 1 195 ? 7.818 15.045 -3.547 1.00 93.94 195 ASP A C 1
ATOM 1547 O O . ASP A 1 195 ? 8.631 14.160 -3.805 1.00 93.94 195 ASP A O 1
ATOM 1551 N N . SER A 1 196 ? 7.088 15.012 -2.424 1.00 91.94 196 SER A N 1
ATOM 1552 C CA . SER A 1 196 ? 7.205 13.917 -1.455 1.00 91.94 196 SER A CA 1
ATOM 1553 C C . SER A 1 196 ? 6.677 12.589 -2.006 1.00 91.94 196 SER A C 1
ATOM 1555 O O . SER A 1 196 ? 7.233 11.540 -1.688 1.00 91.94 196 SER A O 1
ATOM 1557 N N . ILE A 1 197 ? 5.651 12.630 -2.862 1.00 95.31 197 ILE A N 1
ATOM 1558 C CA . ILE A 1 197 ? 5.131 11.452 -3.568 1.00 95.31 197 ILE A CA 1
ATOM 1559 C C . ILE A 1 197 ? 6.153 10.994 -4.613 1.00 95.31 197 ILE A C 1
ATOM 1561 O O . ILE A 1 197 ? 6.555 9.828 -4.606 1.00 95.31 197 ILE A O 1
ATOM 1565 N N . LYS A 1 198 ? 6.642 11.919 -5.452 1.00 96.81 198 LYS A N 1
ATOM 1566 C CA . LYS A 1 198 ? 7.663 11.651 -6.477 1.00 96.81 198 LYS A CA 1
ATOM 1567 C C . LYS A 1 198 ? 8.916 11.021 -5.872 1.00 96.81 198 LYS A C 1
ATOM 1569 O O . LYS A 1 198 ? 9.433 10.057 -6.430 1.00 96.81 198 LYS A O 1
ATOM 1574 N N . ALA A 1 199 ? 9.358 11.496 -4.706 1.00 95.81 199 ALA A N 1
ATOM 1575 C CA . ALA A 1 199 ? 10.496 10.930 -3.982 1.00 95.81 199 ALA A CA 1
ATOM 1576 C C . ALA A 1 199 ? 10.263 9.469 -3.552 1.00 95.81 199 ALA A C 1
ATOM 1578 O O . ALA A 1 199 ? 11.148 8.636 -3.724 1.00 95.81 199 ALA A O 1
ATOM 1579 N N . VAL A 1 200 ? 9.065 9.119 -3.064 1.00 96.88 200 VAL A N 1
ATOM 1580 C CA . VAL A 1 200 ? 8.738 7.720 -2.726 1.00 96.88 200 VAL A CA 1
ATOM 1581 C C . VAL A 1 200 ? 8.747 6.838 -3.977 1.00 96.88 200 VAL A C 1
ATOM 1583 O O . VAL A 1 200 ? 9.296 5.738 -3.948 1.00 96.88 200 VAL A O 1
ATOM 1586 N N . HIS A 1 201 ? 8.184 7.308 -5.096 1.00 98.12 201 HIS A N 1
ATOM 1587 C CA . HIS A 1 201 ? 8.271 6.570 -6.360 1.00 98.12 201 HIS A CA 1
ATOM 1588 C C . HIS A 1 201 ? 9.719 6.445 -6.851 1.00 98.12 201 HIS A C 1
ATOM 1590 O O . HIS A 1 201 ? 10.092 5.384 -7.344 1.00 98.12 201 HIS A O 1
ATOM 1596 N N . ALA A 1 202 ? 10.553 7.470 -6.668 1.00 97.12 202 ALA A N 1
ATOM 1597 C CA . ALA A 1 202 ? 11.969 7.403 -7.009 1.00 97.12 202 ALA A CA 1
ATOM 1598 C C . ALA A 1 202 ? 12.702 6.325 -6.196 1.00 97.12 202 ALA A C 1
ATOM 1600 O O . ALA A 1 202 ? 13.458 5.548 -6.772 1.00 97.12 202 ALA A O 1
ATOM 1601 N N . ASP A 1 203 ? 12.405 6.198 -4.899 1.00 95.62 203 ASP A N 1
ATOM 1602 C CA . ASP A 1 203 ? 12.975 5.145 -4.052 1.00 95.62 203 ASP A CA 1
ATOM 1603 C C . ASP A 1 203 ? 12.583 3.734 -4.515 1.00 95.62 203 ASP A C 1
ATOM 1605 O O . ASP A 1 203 ? 13.422 2.831 -4.544 1.00 95.62 203 ASP A O 1
ATOM 1609 N N . PHE A 1 204 ? 11.322 3.532 -4.912 1.00 97.31 204 PHE A N 1
ATOM 1610 C CA . PHE A 1 204 ? 10.896 2.271 -5.521 1.00 97.31 204 PHE A CA 1
ATOM 1611 C C . PHE A 1 204 ? 11.623 2.000 -6.841 1.00 97.31 204 PHE A C 1
ATOM 1613 O O . PHE A 1 204 ? 12.034 0.868 -7.097 1.00 97.31 204 PHE A O 1
ATOM 1620 N N . ALA A 1 205 ? 11.789 3.020 -7.685 1.00 96.94 205 ALA A N 1
ATOM 1621 C CA . ALA A 1 205 ? 12.499 2.871 -8.947 1.00 96.94 205 ALA A CA 1
ATOM 1622 C C . ALA A 1 205 ? 13.968 2.480 -8.717 1.00 96.94 205 ALA A C 1
ATOM 1624 O O . ALA A 1 205 ? 14.450 1.540 -9.347 1.00 96.94 205 ALA A O 1
ATOM 1625 N N . ASP A 1 206 ? 14.648 3.113 -7.757 1.00 94.56 206 ASP A N 1
ATOM 1626 C CA . ASP A 1 206 ? 16.002 2.738 -7.340 1.00 94.56 206 ASP A CA 1
ATOM 1627 C C . ASP A 1 206 ? 16.063 1.290 -6.843 1.00 94.56 206 ASP A C 1
ATOM 1629 O O . ASP A 1 206 ? 16.961 0.543 -7.242 1.00 94.56 206 ASP A O 1
ATOM 1633 N N . TYR A 1 207 ? 15.085 0.869 -6.031 1.00 94.50 207 TYR A N 1
ATOM 1634 C CA . TYR A 1 207 ? 14.967 -0.512 -5.562 1.00 94.50 207 TYR A CA 1
ATOM 1635 C C . TYR A 1 207 ? 14.880 -1.505 -6.720 1.00 94.50 207 TYR A C 1
ATOM 1637 O O . TYR A 1 207 ? 15.727 -2.392 -6.834 1.00 94.50 207 TYR A O 1
ATOM 1645 N N . PHE A 1 208 ? 13.910 -1.341 -7.622 1.00 95.25 208 PHE A N 1
ATOM 1646 C CA . PHE A 1 208 ? 13.728 -2.264 -8.744 1.00 95.25 208 PHE A CA 1
ATOM 1647 C C . PHE A 1 208 ? 14.867 -2.189 -9.759 1.00 95.25 208 PHE A C 1
ATOM 1649 O O . PHE A 1 208 ? 15.129 -3.162 -10.473 1.00 95.25 208 PHE A O 1
ATOM 1656 N N . ASN A 1 209 ? 15.588 -1.072 -9.826 1.00 91.06 209 ASN A N 1
ATOM 1657 C CA . ASN A 1 209 ? 16.771 -0.979 -10.665 1.00 91.06 209 ASN A CA 1
ATOM 1658 C C . ASN A 1 209 ? 18.005 -1.664 -10.056 1.00 91.06 209 ASN A C 1
ATOM 166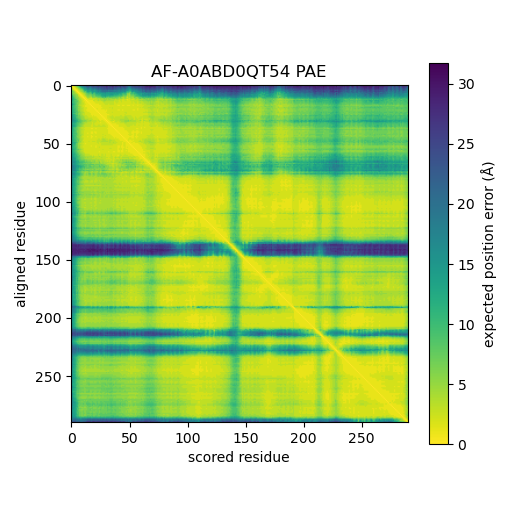0 O O . ASN A 1 209 ? 18.952 -1.955 -10.780 1.00 91.06 209 ASN A O 1
ATOM 1664 N N . GLY A 1 210 ? 17.979 -1.979 -8.758 1.00 87.81 210 GLY A N 1
ATOM 1665 C CA . GLY A 1 210 ? 19.143 -2.468 -8.019 1.00 87.81 210 GLY A CA 1
ATOM 1666 C C . GLY A 1 210 ? 20.129 -1.354 -7.648 1.00 87.81 210 GLY A C 1
ATOM 1667 O O . GLY A 1 210 ? 21.255 -1.640 -7.253 1.00 87.81 210 GLY A O 1
ATOM 1668 N N . ASN A 1 211 ? 19.717 -0.085 -7.741 1.00 80.56 211 ASN A N 1
ATOM 1669 C CA . ASN A 1 211 ? 20.525 1.097 -7.421 1.00 80.56 211 ASN A CA 1
ATOM 1670 C C . ASN A 1 211 ? 20.405 1.485 -5.942 1.00 80.56 211 ASN A C 1
ATOM 1672 O O . ASN A 1 211 ? 20.332 2.662 -5.587 1.00 80.56 211 ASN A O 1
ATOM 1676 N N . VAL A 1 212 ? 20.355 0.498 -5.056 1.00 73.06 212 VAL A N 1
ATOM 1677 C CA . VAL A 1 212 ? 20.254 0.750 -3.622 1.00 73.06 212 VAL A CA 1
ATOM 1678 C C . VAL A 1 212 ? 21.667 0.669 -3.041 1.00 73.06 212 VAL A C 1
ATOM 1680 O O . VAL A 1 212 ? 22.193 -0.439 -2.915 1.00 73.06 212 VAL A O 1
ATOM 1683 N N . PRO A 1 213 ? 22.324 1.806 -2.717 1.00 60.88 213 PRO A N 1
ATOM 1684 C CA . PRO A 1 213 ? 23.586 1.808 -1.986 1.00 60.88 213 PRO A CA 1
ATOM 1685 C C . PRO A 1 213 ? 23.488 0.903 -0.766 1.00 60.88 213 PRO A C 1
ATOM 1687 O O . PRO A 1 213 ? 22.524 0.984 -0.005 1.00 60.88 213 PRO A O 1
ATOM 1690 N N . ASN A 1 214 ? 24.487 0.038 -0.609 1.00 56.91 214 ASN A N 1
ATOM 1691 C CA . ASN A 1 214 ? 24.539 -0.938 0.471 1.00 56.91 214 ASN A CA 1
ATOM 1692 C C . ASN A 1 214 ? 23.302 -1.854 0.497 1.00 56.91 214 ASN A C 1
ATOM 1694 O O . ASN A 1 214 ? 22.811 -2.180 1.573 1.00 56.91 214 ASN A O 1
ATOM 1698 N N . SER A 1 215 ? 22.802 -2.274 -0.676 1.00 60.66 215 SER A N 1
ATOM 1699 C CA . SER A 1 215 ? 21.886 -3.413 -0.814 1.00 60.66 215 SER A CA 1
ATOM 1700 C C . SER A 1 215 ? 22.445 -4.520 -1.728 1.00 60.66 215 SER A C 1
ATOM 1702 O O . SER A 1 215 ? 22.843 -4.244 -2.855 1.00 60.66 215 SER A O 1
ATOM 1704 N N . GLN A 1 216 ? 22.468 -5.786 -1.275 1.00 65.19 216 GLN A N 1
ATOM 1705 C CA . GLN A 1 216 ? 22.853 -6.956 -2.085 1.00 65.19 216 GLN A CA 1
ATOM 1706 C C . GLN A 1 216 ? 21.665 -7.406 -2.945 1.00 65.19 216 GLN A C 1
ATOM 1708 O O . GLN A 1 216 ? 21.672 -8.497 -3.514 1.00 65.19 216 GLN A O 1
ATOM 1713 N N . VAL A 1 217 ? 20.618 -6.578 -3.005 1.00 76.50 217 VAL A N 1
ATOM 1714 C CA . VAL A 1 217 ? 19.379 -6.832 -3.722 1.00 76.50 217 VAL A CA 1
ATOM 1715 C C . VAL A 1 217 ? 19.669 -6.780 -5.215 1.00 76.50 217 VAL A C 1
ATOM 1717 O O . VAL A 1 217 ? 19.685 -5.739 -5.869 1.00 76.50 217 VAL A O 1
ATOM 1720 N N . PHE A 1 218 ? 19.942 -7.962 -5.748 1.00 85.62 218 PHE A N 1
ATOM 1721 C CA . PHE A 1 218 ? 20.160 -8.186 -7.159 1.00 85.62 218 PHE A CA 1
ATOM 1722 C C . PHE A 1 218 ? 18.809 -8.320 -7.868 1.00 85.62 218 PHE A C 1
ATOM 1724 O O . PHE A 1 218 ? 18.111 -9.319 -7.700 1.00 85.62 218 PHE A O 1
ATOM 1731 N N . GLN A 1 219 ? 18.458 -7.317 -8.677 1.00 91.69 219 GLN A N 1
ATOM 1732 C CA . GLN A 1 219 ? 17.178 -7.229 -9.394 1.00 91.69 219 GLN A CA 1
ATOM 1733 C C . GLN A 1 219 ? 17.390 -7.345 -10.917 1.00 91.69 219 GLN A C 1
ATOM 1735 O O . GLN A 1 219 ? 17.283 -6.346 -11.639 1.00 91.69 219 GLN A O 1
ATOM 1740 N N . PRO A 1 220 ? 17.733 -8.532 -11.453 1.00 94.38 220 PRO A N 1
ATOM 1741 C CA . PRO A 1 220 ? 17.843 -8.734 -12.895 1.00 94.38 220 PRO A CA 1
ATOM 1742 C C . PRO A 1 220 ? 16.458 -8.713 -13.556 1.00 94.38 220 PRO A C 1
ATOM 1744 O O . PRO A 1 220 ? 15.438 -8.853 -12.885 1.00 94.38 220 PRO A O 1
ATOM 1747 N N . LEU A 1 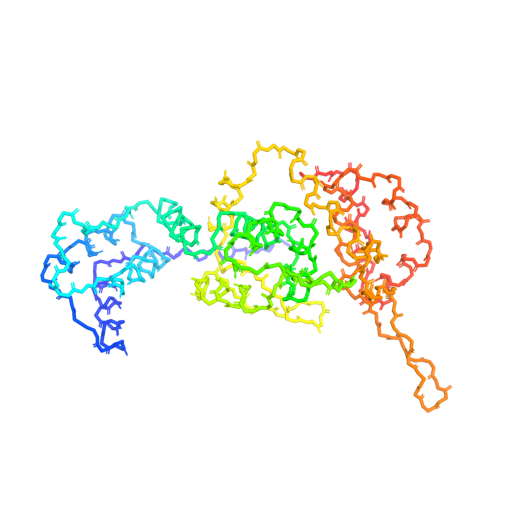221 ? 16.412 -8.593 -14.887 1.00 95.94 221 LEU A N 1
ATOM 1748 C CA . LEU A 1 221 ? 15.167 -8.760 -15.657 1.00 95.94 221 LEU A CA 1
ATOM 1749 C C . LEU A 1 221 ? 14.667 -10.214 -15.651 1.00 95.94 221 LEU A C 1
ATOM 1751 O O . LEU A 1 221 ? 13.466 -10.465 -15.724 1.00 95.94 221 LEU A O 1
ATOM 1755 N N . ALA A 1 222 ? 15.589 -11.171 -15.547 1.00 95.44 222 ALA A N 1
ATOM 1756 C CA . ALA A 1 222 ? 15.298 -12.576 -15.308 1.00 95.44 222 ALA A CA 1
ATOM 1757 C C . ALA A 1 222 ? 16.475 -13.255 -14.607 1.00 95.44 222 ALA A C 1
ATOM 1759 O O . ALA A 1 222 ? 17.639 -13.004 -14.933 1.00 95.44 222 ALA A O 1
ATOM 1760 N N . TRP A 1 223 ? 16.175 -14.168 -13.690 1.00 93.88 223 TRP A N 1
ATOM 1761 C CA . TRP A 1 223 ? 17.150 -15.119 -13.180 1.00 93.88 223 TRP A CA 1
ATOM 1762 C C . TRP A 1 223 ? 17.305 -16.266 -14.179 1.00 93.88 223 TRP A C 1
ATOM 1764 O O . TRP A 1 223 ? 16.329 -16.826 -14.679 1.00 93.88 223 TRP A O 1
ATOM 1774 N N . ILE A 1 224 ? 18.553 -16.612 -14.493 1.00 92.06 224 ILE A N 1
ATOM 1775 C CA . ILE A 1 224 ? 18.872 -17.669 -15.455 1.00 92.06 224 ILE A CA 1
ATOM 1776 C C . ILE A 1 224 ? 19.311 -18.906 -14.683 1.00 92.06 224 ILE A C 1
ATOM 1778 O O . ILE A 1 224 ? 20.376 -18.919 -14.064 1.00 92.06 224 ILE A O 1
ATOM 1782 N N . ARG A 1 225 ? 18.523 -19.977 -14.772 1.00 88.50 225 ARG A N 1
ATOM 1783 C CA . ARG A 1 225 ? 18.868 -21.290 -14.217 1.00 88.50 225 ARG A CA 1
ATOM 1784 C C . ARG A 1 225 ? 19.274 -22.238 -15.341 1.00 88.50 225 ARG A C 1
ATOM 1786 O O . ARG A 1 225 ? 18.738 -22.187 -16.446 1.00 88.50 225 ARG A O 1
ATOM 1793 N N . LYS A 1 226 ? 20.252 -23.109 -15.083 1.00 87.88 226 LYS A N 1
ATOM 1794 C CA . LYS A 1 226 ? 20.614 -24.198 -16.003 1.00 87.88 226 LYS A CA 1
ATOM 1795 C C . 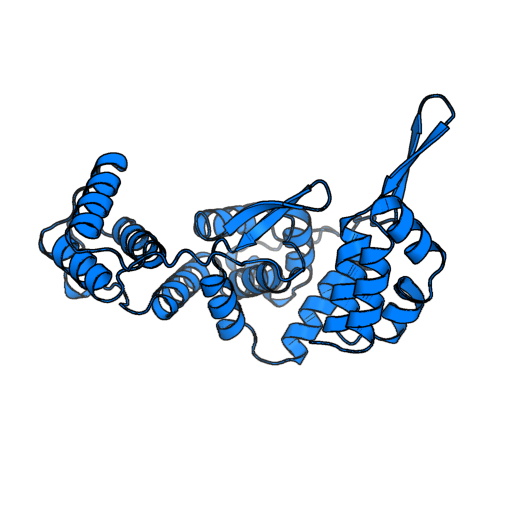LYS A 1 226 ? 20.013 -25.495 -15.487 1.00 87.88 226 LYS A C 1
ATOM 1797 O O . LYS A 1 226 ? 20.476 -26.026 -14.485 1.00 87.88 226 LYS A O 1
ATOM 1802 N N . GLU A 1 227 ? 19.039 -26.032 -16.208 1.00 85.19 227 GLU A N 1
ATOM 1803 C CA . GLU A 1 227 ? 18.405 -27.307 -15.880 1.00 85.19 227 GLU A CA 1
ATOM 1804 C C . GLU A 1 227 ? 18.595 -28.288 -17.035 1.00 85.19 227 GLU A C 1
ATOM 1806 O O . GLU A 1 227 ? 18.220 -28.015 -18.175 1.00 85.19 227 GLU A O 1
ATOM 1811 N N . LYS A 1 228 ? 19.223 -29.440 -16.757 1.00 85.19 228 LYS A N 1
ATOM 1812 C CA . LYS A 1 228 ? 19.467 -30.515 -17.743 1.00 85.19 228 LYS A CA 1
ATOM 1813 C C . LYS A 1 228 ? 20.110 -30.020 -19.056 1.00 85.19 228 LYS A C 1
ATOM 1815 O O . LYS A 1 228 ? 19.765 -30.475 -20.142 1.00 85.19 228 LYS A O 1
ATOM 1820 N N . GLY A 1 229 ? 21.027 -29.054 -18.961 1.00 84.88 229 GLY A N 1
ATOM 1821 C CA . GLY A 1 229 ? 21.724 -28.470 -20.115 1.00 84.88 229 GLY A CA 1
ATOM 1822 C C . GLY A 1 229 ? 20.933 -27.409 -20.896 1.00 84.88 229 GLY A C 1
ATOM 1823 O O . GLY A 1 229 ? 21.484 -26.827 -21.828 1.00 84.88 229 GLY A O 1
ATOM 1824 N N . ARG A 1 230 ? 19.685 -27.105 -20.512 1.00 86.06 230 ARG A N 1
ATOM 1825 C CA . ARG A 1 230 ? 18.875 -26.014 -21.080 1.00 86.06 230 ARG A CA 1
ATOM 1826 C C . ARG A 1 230 ? 18.882 -24.799 -20.150 1.00 86.06 230 ARG A C 1
ATOM 1828 O O . ARG A 1 230 ? 18.979 -24.942 -18.933 1.00 86.06 230 ARG A O 1
ATOM 1835 N N . ARG A 1 231 ? 18.818 -23.596 -20.730 1.00 86.75 231 ARG A N 1
ATOM 1836 C CA . ARG A 1 231 ? 18.633 -22.349 -19.972 1.00 86.75 231 ARG A CA 1
ATOM 1837 C C . ARG A 1 231 ? 17.141 -22.153 -19.721 1.00 86.75 231 ARG A C 1
ATOM 1839 O O . ARG A 1 231 ? 16.374 -22.098 -20.678 1.00 86.75 231 ARG A O 1
ATOM 1846 N N . CYS A 1 232 ? 16.769 -22.044 -18.456 1.00 88.50 232 CYS A N 1
ATOM 1847 C CA . CYS A 1 232 ? 15.438 -21.674 -18.003 1.00 88.50 232 CYS A CA 1
ATOM 1848 C C . CYS A 1 232 ? 15.495 -20.233 -17.488 1.00 88.50 232 CYS A C 1
ATOM 1850 O O . CYS A 1 232 ? 16.434 -19.868 -16.775 1.00 88.50 232 CYS A O 1
ATOM 1852 N N . TYR A 1 233 ? 14.512 -19.427 -17.878 1.00 90.94 233 TYR A N 1
ATOM 1853 C CA . TYR A 1 233 ? 14.392 -18.030 -17.477 1.00 90.94 233 TYR A CA 1
ATOM 1854 C C . TYR A 1 233 ? 13.254 -17.905 -16.471 1.00 90.94 233 TYR A C 1
ATOM 1856 O O . TYR A 1 233 ? 12.127 -18.301 -16.754 1.00 90.94 233 TYR A O 1
ATOM 1864 N N . GLU A 1 234 ? 13.567 -17.357 -15.308 1.00 93.69 234 GLU A N 1
ATOM 1865 C CA . GLU A 1 234 ? 12.608 -16.971 -14.281 1.00 93.69 234 GLU A CA 1
ATOM 1866 C C . GLU A 1 234 ? 12.523 -15.442 -14.316 1.00 93.69 234 GLU A C 1
ATOM 1868 O O . GLU A 1 234 ? 13.443 -14.753 -13.880 1.00 93.69 234 GLU A O 1
ATOM 1873 N N . PHE A 1 235 ? 11.483 -14.903 -14.956 1.00 96.12 235 PHE A N 1
ATOM 1874 C CA . PHE A 1 235 ? 11.354 -13.461 -15.184 1.00 96.12 235 PHE A CA 1
ATOM 1875 C C . PHE A 1 235 ? 11.022 -12.717 -13.891 1.00 96.12 235 PHE A C 1
ATOM 1877 O O . PHE A 1 235 ? 10.166 -13.143 -13.120 1.00 96.12 235 PHE A O 1
ATOM 1884 N N . ASN A 1 236 ? 11.653 -11.561 -13.687 1.00 96.19 236 ASN A N 1
ATOM 1885 C CA . ASN A 1 236 ? 11.360 -10.686 -12.559 1.00 96.19 236 ASN A CA 1
ATOM 1886 C C . ASN A 1 236 ? 10.115 -9.845 -12.854 1.00 96.19 236 ASN A C 1
ATOM 1888 O O . ASN A 1 236 ? 10.200 -8.682 -13.253 1.00 96.19 236 ASN A O 1
ATOM 1892 N N . LEU A 1 237 ? 8.946 -10.462 -12.683 1.00 96.88 237 LEU A N 1
ATOM 1893 C CA . LEU A 1 237 ? 7.657 -9.842 -12.990 1.00 96.88 237 LEU A CA 1
ATOM 1894 C C . LEU A 1 237 ? 7.448 -8.539 -12.210 1.00 96.88 237 LEU A C 1
ATOM 1896 O O . LEU A 1 237 ? 6.953 -7.563 -12.771 1.00 96.88 237 LEU A O 1
ATOM 1900 N N . ARG A 1 238 ? 7.924 -8.476 -10.959 1.00 95.69 238 ARG A N 1
ATOM 1901 C CA . ARG A 1 238 ? 7.846 -7.264 -10.137 1.00 95.69 238 ARG A CA 1
ATOM 1902 C C . ARG A 1 238 ? 8.635 -6.107 -10.722 1.00 95.69 238 ARG A C 1
ATOM 1904 O O . ARG A 1 238 ? 8.058 -5.037 -10.899 1.00 95.69 238 ARG A O 1
ATOM 1911 N N . LYS A 1 239 ? 9.897 -6.313 -11.111 1.00 96.75 239 LYS A N 1
ATOM 1912 C CA . LYS A 1 239 ? 10.679 -5.280 -11.811 1.00 96.75 239 LYS A CA 1
ATOM 1913 C C . LYS A 1 239 ? 10.000 -4.854 -13.112 1.00 96.75 239 LYS A C 1
ATOM 1915 O O . LYS A 1 239 ? 9.886 -3.660 -13.375 1.00 96.75 239 LYS A O 1
ATOM 1920 N N . LEU A 1 240 ? 9.520 -5.812 -13.906 1.00 97.62 240 LEU A N 1
ATOM 1921 C CA . LEU A 1 240 ? 8.908 -5.541 -15.210 1.00 97.62 240 LEU A CA 1
ATOM 1922 C C . LEU A 1 240 ? 7.586 -4.758 -15.097 1.00 97.62 240 LEU A C 1
ATOM 1924 O O . LEU A 1 240 ? 7.302 -3.926 -15.958 1.00 97.62 240 LEU A O 1
ATOM 1928 N N . HIS A 1 241 ? 6.787 -4.977 -14.050 1.00 96.06 241 HIS A N 1
ATOM 1929 C CA . HIS A 1 241 ? 5.566 -4.208 -13.788 1.00 96.06 241 HIS A CA 1
ATOM 1930 C C . HIS A 1 241 ? 5.815 -2.877 -13.080 1.00 96.06 241 HIS A C 1
ATOM 1932 O O . HIS A 1 241 ? 5.224 -1.866 -13.453 1.00 96.06 241 HIS A O 1
ATOM 1938 N N . CYS A 1 242 ? 6.649 -2.870 -12.044 1.00 97.06 242 CYS A N 1
ATOM 1939 C CA . CYS A 1 242 ? 6.716 -1.747 -11.116 1.00 97.06 242 CYS A CA 1
ATOM 1940 C C . CYS A 1 242 ? 7.687 -0.658 -11.581 1.00 97.06 242 CYS A C 1
ATOM 1942 O O . CYS A 1 242 ? 7.396 0.520 -11.393 1.00 97.06 242 CYS A O 1
ATOM 1944 N N . LEU A 1 243 ? 8.812 -1.012 -12.211 1.00 97.50 243 LEU A N 1
ATOM 1945 C CA . LEU A 1 243 ? 9.833 -0.036 -12.608 1.00 97.50 243 LEU A CA 1
ATOM 1946 C C . LEU A 1 243 ? 9.298 1.089 -13.523 1.00 97.50 243 LEU A C 1
ATOM 1948 O O . LEU A 1 243 ? 9.473 2.254 -13.163 1.00 97.50 243 LEU A O 1
ATOM 1952 N N . PRO A 1 244 ? 8.607 0.806 -14.649 1.00 97.56 244 PRO A N 1
ATOM 1953 C CA . PRO A 1 244 ? 8.064 1.860 -15.509 1.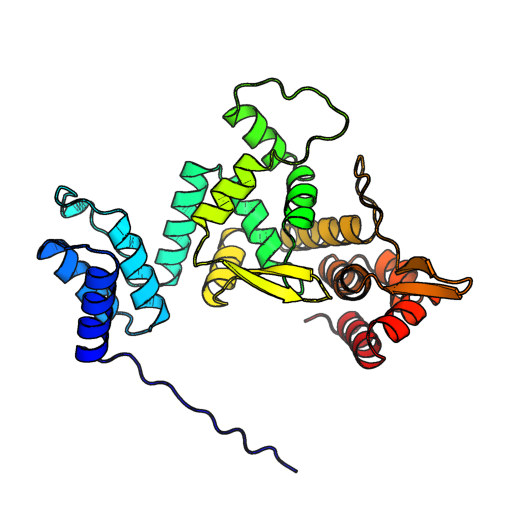00 97.56 244 PRO A CA 1
ATOM 1954 C C . PRO A 1 244 ? 7.017 2.715 -14.786 1.00 97.56 244 PRO A C 1
ATOM 1956 O O . PRO A 1 244 ? 7.071 3.938 -14.876 1.00 97.56 244 PRO A O 1
ATOM 1959 N N . TYR A 1 245 ? 6.131 2.095 -13.999 1.00 97.69 245 TYR A N 1
ATOM 1960 C CA . TYR A 1 245 ? 5.147 2.802 -13.172 1.00 97.69 245 TYR A CA 1
ATOM 1961 C C . TYR A 1 245 ? 5.817 3.806 -12.224 1.00 97.69 245 TYR A C 1
ATOM 1963 O O . TYR A 1 245 ? 5.456 4.980 -12.190 1.00 97.69 245 TYR A O 1
ATOM 1971 N N . HIS A 1 246 ? 6.844 3.378 -11.490 1.00 98.19 246 HIS A N 1
ATOM 1972 C CA . HIS A 1 246 ? 7.538 4.257 -10.556 1.00 98.19 246 HIS A CA 1
ATOM 1973 C C . HIS A 1 246 ? 8.361 5.343 -11.259 1.00 98.19 246 HIS A C 1
ATOM 1975 O O . HIS A 1 246 ? 8.438 6.459 -10.748 1.00 98.19 246 HIS A O 1
ATOM 1981 N N . TYR A 1 247 ? 8.919 5.088 -12.445 1.00 98.00 247 TYR A N 1
ATOM 1982 C CA . TYR A 1 247 ? 9.566 6.149 -13.218 1.00 98.00 247 TYR A CA 1
ATOM 1983 C C . TYR A 1 247 ? 8.588 7.199 -13.749 1.00 98.00 247 TYR A C 1
ATOM 1985 O O . TYR A 1 247 ? 8.920 8.383 -13.715 1.00 98.00 247 TYR A O 1
ATOM 1993 N N . ILE A 1 248 ? 7.391 6.795 -14.185 1.00 97.19 248 ILE A N 1
ATOM 1994 C CA . ILE A 1 248 ? 6.339 7.725 -14.623 1.00 97.19 248 ILE A CA 1
ATOM 1995 C C . ILE A 1 248 ? 5.930 8.633 -13.458 1.00 97.19 248 ILE A C 1
ATOM 1997 O O . ILE A 1 248 ? 6.028 9.852 -13.566 1.00 97.19 248 ILE A O 1
ATOM 2001 N N . HIS A 1 249 ? 5.577 8.053 -12.308 1.00 96.81 249 HIS A N 1
ATOM 2002 C CA . HIS A 1 249 ? 5.111 8.822 -11.147 1.00 96.81 249 HIS A CA 1
ATOM 2003 C C . HIS A 1 249 ? 6.211 9.592 -10.400 1.00 96.81 249 HIS A C 1
ATOM 2005 O O . HIS A 1 249 ? 5.900 10.477 -9.608 1.00 96.81 249 HIS A O 1
ATOM 2011 N N . SER A 1 250 ? 7.490 9.279 -10.628 1.00 97.12 250 SER A N 1
ATOM 2012 C CA . SER A 1 250 ? 8.615 10.096 -10.144 1.00 97.12 250 SER A CA 1
ATOM 2013 C C . SER A 1 250 ? 9.130 11.098 -11.178 1.00 97.12 250 SER A C 1
ATOM 2015 O O . SER A 1 250 ? 10.100 11.799 -10.902 1.00 97.12 250 SER A O 1
ATOM 2017 N N . GLU A 1 251 ? 8.503 11.170 -12.358 1.00 96.19 251 GLU A N 1
ATOM 2018 C CA . GLU A 1 251 ? 8.886 12.045 -13.476 1.00 96.19 251 GLU A CA 1
ATOM 2019 C C . GLU A 1 251 ? 10.338 11.861 -13.955 1.00 96.19 251 GLU A C 1
ATOM 2021 O O . GLU A 1 251 ? 10.961 12.751 -14.540 1.00 96.19 251 GLU A O 1
ATOM 2026 N N . GLN A 1 252 ? 10.894 10.665 -13.769 1.00 96.19 252 GLN A N 1
ATOM 2027 C CA . GLN A 1 252 ? 12.240 10.320 -14.219 1.00 96.19 252 GLN A CA 1
ATOM 2028 C C . GLN A 1 252 ? 12.227 9.873 -15.685 1.00 96.19 252 GLN A C 1
ATOM 2030 O O . GLN A 1 252 ? 12.438 8.705 -16.018 1.00 96.19 252 GLN A O 1
ATOM 2035 N N . ILE A 1 253 ? 11.998 10.833 -16.584 1.00 94.94 253 ILE A N 1
ATOM 2036 C CA . ILE A 1 253 ? 11.783 10.584 -18.019 1.00 94.94 253 ILE A CA 1
ATOM 2037 C C . ILE A 1 253 ? 13.007 9.937 -18.685 1.00 94.94 253 ILE A C 1
ATOM 2039 O O . ILE A 1 253 ? 12.867 9.006 -19.476 1.00 94.94 253 ILE A O 1
ATOM 2043 N N . ILE A 1 254 ? 14.224 10.402 -18.381 1.00 96.94 254 ILE A N 1
ATOM 2044 C CA . ILE A 1 254 ? 15.436 9.869 -19.027 1.00 96.94 254 ILE A CA 1
ATOM 2045 C C . ILE A 1 254 ? 15.654 8.387 -18.651 1.00 96.94 254 ILE A C 1
ATOM 2047 O O . ILE A 1 254 ? 15.784 7.570 -19.570 1.00 96.94 254 ILE A O 1
ATOM 2051 N N . PRO A 1 255 ? 15.647 7.990 -17.359 1.00 96.94 255 PRO A N 1
ATOM 2052 C CA . PRO A 1 255 ? 15.661 6.577 -16.976 1.00 96.94 255 PRO A CA 1
ATOM 2053 C C . PRO A 1 255 ? 14.498 5.768 -17.560 1.00 96.94 255 PRO A C 1
ATOM 2055 O O . PRO A 1 255 ? 14.738 4.688 -18.096 1.00 96.94 255 PRO A O 1
ATOM 2058 N N . LEU A 1 256 ? 13.269 6.301 -17.552 1.00 97.56 256 LEU A N 1
ATOM 2059 C CA . LEU A 1 256 ? 12.100 5.637 -18.143 1.00 97.56 256 LEU A CA 1
ATOM 2060 C C . LEU A 1 256 ? 12.351 5.236 -19.601 1.00 97.56 256 LEU A C 1
ATOM 2062 O O . LEU A 1 256 ? 12.145 4.081 -19.980 1.00 97.56 256 LEU A O 1
ATOM 2066 N N . LEU A 1 257 ? 12.821 6.179 -20.419 1.00 96.88 257 LEU A N 1
ATOM 2067 C CA . LEU A 1 257 ? 13.064 5.937 -21.838 1.00 96.88 257 LEU A CA 1
ATOM 2068 C C . LEU A 1 257 ? 14.237 4.981 -22.045 1.00 96.88 257 LEU A C 1
ATOM 2070 O O . LEU A 1 257 ? 14.128 4.020 -22.798 1.00 96.88 257 LEU A O 1
ATOM 2074 N N . THR A 1 258 ? 15.357 5.217 -21.368 1.00 97.31 258 THR A N 1
ATOM 2075 C CA . THR A 1 258 ? 16.608 4.484 -21.630 1.00 97.31 258 THR A CA 1
ATOM 2076 C C . THR A 1 258 ? 16.651 3.083 -21.018 1.00 97.31 258 THR A C 1
ATOM 2078 O O . THR A 1 258 ? 17.348 2.210 -21.538 1.00 97.31 258 THR A O 1
ATOM 2081 N N . GLN A 1 259 ? 15.909 2.842 -19.936 1.00 96.81 259 GLN A N 1
ATOM 2082 C CA . GLN A 1 259 ? 15.950 1.582 -19.187 1.00 96.81 259 GLN A CA 1
ATOM 2083 C C . GLN A 1 259 ? 14.681 0.745 -19.344 1.00 96.81 259 GLN A C 1
ATOM 2085 O O . GLN A 1 259 ? 14.749 -0.465 -19.145 1.00 96.81 259 GLN A O 1
ATOM 2090 N N . CYS A 1 260 ? 13.554 1.354 -19.737 1.00 97.38 260 CYS A N 1
ATOM 2091 C CA . CYS A 1 260 ? 12.290 0.647 -19.953 1.00 97.38 260 CYS A CA 1
ATOM 2092 C C . CYS A 1 260 ? 11.795 0.781 -21.402 1.00 97.38 260 CYS A C 1
ATOM 2094 O O . CYS A 1 260 ? 11.860 -0.179 -22.166 1.00 97.38 260 CYS A O 1
ATOM 2096 N N . LEU A 1 261 ? 11.311 1.964 -21.800 1.00 96.75 261 LEU A N 1
ATOM 2097 C CA . LEU A 1 261 ? 10.461 2.113 -22.992 1.00 96.75 261 LEU A CA 1
ATOM 2098 C C . LEU A 1 261 ? 11.206 2.006 -24.327 1.00 96.75 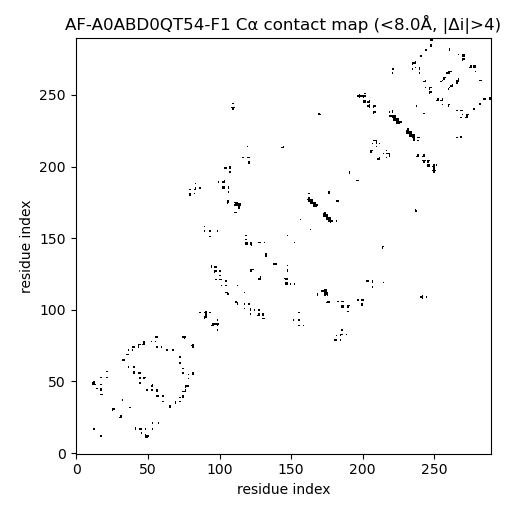261 LEU A C 1
ATOM 2100 O O . LEU A 1 261 ? 10.622 1.541 -25.298 1.00 96.75 261 LEU A O 1
ATOM 2104 N N . PHE A 1 262 ? 12.475 2.414 -24.391 1.00 96.69 262 PHE A N 1
ATOM 2105 C CA . PHE A 1 262 ? 13.351 2.268 -25.565 1.00 96.69 262 PHE A CA 1
ATOM 2106 C C . PHE A 1 262 ? 14.524 1.325 -25.291 1.00 96.69 262 PHE A C 1
ATOM 2108 O O . PHE A 1 262 ? 15.559 1.378 -25.957 1.00 96.69 262 PHE A O 1
ATOM 2115 N N . ASN A 1 263 ? 14.356 0.433 -24.319 1.00 97.88 263 ASN A N 1
ATOM 2116 C CA . ASN A 1 263 ? 15.328 -0.594 -24.006 1.00 97.88 263 ASN A CA 1
ATOM 2117 C C . ASN A 1 263 ? 14.863 -1.936 -24.580 1.00 97.88 263 ASN A C 1
ATOM 2119 O O . ASN A 1 263 ? 13.925 -2.551 -24.074 1.00 97.88 263 ASN A O 1
ATOM 2123 N N . TYR A 1 264 ? 15.527 -2.400 -25.641 1.00 97.81 264 TYR A N 1
ATOM 2124 C CA . TYR A 1 264 ? 15.163 -3.652 -26.310 1.00 97.81 264 TYR A CA 1
ATOM 2125 C C . TYR A 1 264 ? 15.148 -4.852 -25.353 1.00 97.81 264 TYR A C 1
ATO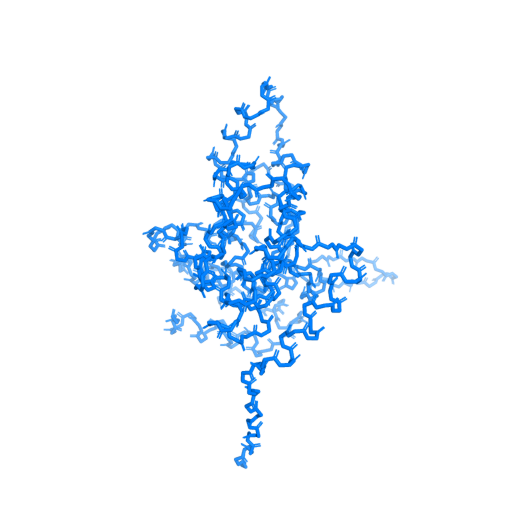M 2127 O O . TYR A 1 264 ? 14.225 -5.662 -25.407 1.00 97.81 264 TYR A O 1
ATOM 2135 N N . GLU A 1 265 ? 16.139 -4.965 -24.464 1.00 97.00 265 GLU A N 1
ATOM 2136 C CA . GLU A 1 265 ? 16.207 -6.081 -23.520 1.00 97.00 265 GLU A CA 1
ATOM 2137 C C . GLU A 1 265 ? 15.043 -6.039 -22.531 1.00 97.00 265 GLU A C 1
ATOM 2139 O O . GLU A 1 265 ? 14.382 -7.059 -22.338 1.00 97.00 265 GLU A O 1
ATOM 2144 N N . PHE A 1 266 ? 14.741 -4.874 -21.952 1.00 97.94 266 PHE A N 1
ATOM 2145 C CA . PHE A 1 266 ? 13.605 -4.707 -21.045 1.00 97.94 266 PHE A CA 1
ATOM 2146 C C . PHE A 1 266 ? 12.285 -5.075 -21.724 1.00 97.94 266 PHE A C 1
ATOM 2148 O O . PHE A 1 266 ? 11.535 -5.900 -21.202 1.00 97.94 266 PHE A O 1
ATOM 2155 N N . LEU A 1 267 ? 12.024 -4.515 -22.910 1.00 98.19 267 LEU A N 1
ATOM 2156 C CA . LEU A 1 267 ? 10.803 -4.785 -23.669 1.00 98.19 267 LEU A CA 1
ATOM 2157 C C . LEU A 1 267 ? 10.668 -6.271 -24.009 1.00 98.19 267 LEU A C 1
ATOM 2159 O O . LEU A 1 267 ? 9.593 -6.841 -23.841 1.00 98.19 267 LEU A O 1
ATOM 2163 N N . LEU A 1 268 ? 11.754 -6.924 -24.433 1.00 97.50 268 LEU A N 1
ATOM 2164 C CA . LEU A 1 268 ? 11.749 -8.352 -24.741 1.00 97.50 268 LEU A CA 1
ATOM 2165 C C . LEU A 1 268 ? 11.415 -9.201 -23.504 1.00 97.50 268 LEU A C 1
ATOM 2167 O O . LEU A 1 268 ? 10.581 -10.101 -23.586 1.00 97.50 268 LEU A O 1
ATOM 2171 N N . HIS A 1 269 ? 12.014 -8.893 -22.349 1.00 97.69 269 HIS A N 1
ATOM 2172 C CA . HIS A 1 269 ? 11.726 -9.601 -21.098 1.00 97.69 269 HIS A CA 1
ATOM 2173 C C . HIS A 1 269 ? 10.305 -9.325 -20.601 1.00 97.69 269 HIS A C 1
ATOM 2175 O O . HIS A 1 269 ? 9.651 -10.246 -20.117 1.00 97.69 269 HIS A O 1
ATOM 2181 N N . LYS A 1 270 ? 9.792 -8.099 -20.768 1.00 97.75 270 LYS A N 1
ATOM 2182 C CA . LYS A 1 270 ? 8.401 -7.759 -20.449 1.00 97.75 270 LYS A CA 1
ATOM 2183 C C . LYS A 1 270 ? 7.425 -8.541 -21.326 1.00 97.75 270 LYS A C 1
ATOM 2185 O O . LYS A 1 270 ? 6.463 -9.095 -20.811 1.00 97.75 270 LYS A O 1
ATOM 2190 N N . LEU A 1 271 ? 7.702 -8.667 -22.623 1.00 97.12 271 LEU A N 1
ATOM 2191 C CA . LEU A 1 271 ? 6.889 -9.475 -23.536 1.00 97.12 271 LEU A CA 1
ATOM 2192 C C . LEU A 1 271 ? 6.896 -10.963 -23.180 1.00 97.12 271 LEU A C 1
ATOM 2194 O O . LEU A 1 271 ? 5.849 -11.600 -23.251 1.00 97.12 271 LEU A O 1
ATOM 2198 N N . TRP A 1 272 ? 8.055 -11.515 -22.817 1.00 95.69 272 TRP A N 1
ATOM 2199 C CA . TRP A 1 272 ? 8.181 -12.934 -22.478 1.00 95.69 272 TRP A CA 1
ATOM 2200 C C . TRP A 1 272 ? 7.640 -13.290 -21.093 1.00 95.69 272 TRP A C 1
ATOM 2202 O O . TRP A 1 272 ? 7.050 -14.356 -20.938 1.00 95.69 272 TRP A O 1
ATOM 2212 N N . GLY A 1 273 ? 7.856 -12.431 -20.095 1.00 94.88 273 GLY A N 1
ATOM 2213 C CA . GLY A 1 273 ? 7.390 -12.656 -18.728 1.00 94.88 273 GLY A CA 1
ATOM 2214 C C . GLY A 1 273 ? 5.917 -12.307 -18.522 1.00 94.88 273 GLY A C 1
ATOM 2215 O O . GLY A 1 273 ? 5.271 -12.890 -17.657 1.00 94.88 273 GLY A O 1
ATOM 2216 N N . LEU A 1 274 ? 5.389 -11.364 -19.305 1.00 94.81 274 LEU A N 1
ATOM 2217 C CA . LEU A 1 274 ? 4.031 -10.842 -19.169 1.00 94.81 274 LEU A CA 1
ATOM 2218 C C . LEU A 1 274 ? 3.277 -10.968 -20.499 1.00 94.81 274 LEU A C 1
ATOM 2220 O O . LEU A 1 274 ? 2.918 -12.068 -20.912 1.00 94.81 274 LEU A O 1
ATOM 2224 N N . SER A 1 275 ? 2.985 -9.850 -21.166 1.00 95.62 275 SER A N 1
ATOM 2225 C CA . SER A 1 275 ? 2.325 -9.837 -22.472 1.00 95.62 275 SER A CA 1
ATOM 2226 C C . SER A 1 275 ? 2.514 -8.496 -23.181 1.00 95.62 275 SER A C 1
ATOM 2228 O O . SER A 1 275 ? 2.879 -7.495 -22.561 1.00 95.62 275 SER A O 1
ATOM 2230 N N . ILE A 1 276 ? 2.194 -8.456 -24.480 1.00 96.75 276 ILE A N 1
ATOM 2231 C CA . ILE A 1 276 ? 2.179 -7.215 -25.276 1.00 96.75 276 ILE A CA 1
ATOM 2232 C C . ILE A 1 276 ? 1.257 -6.143 -24.687 1.00 96.75 276 ILE A C 1
ATOM 2234 O O . ILE A 1 276 ? 1.581 -4.962 -24.752 1.00 96.75 276 ILE A O 1
ATOM 2238 N N . TYR A 1 277 ? 0.163 -6.547 -24.035 1.00 96.81 277 TYR A N 1
ATOM 2239 C CA . TYR A 1 277 ? -0.770 -5.621 -23.397 1.00 96.81 277 TYR A CA 1
ATOM 2240 C C . TYR A 1 277 ? -0.082 -4.754 -22.333 1.00 96.81 277 TYR A C 1
ATOM 2242 O O . TYR A 1 277 ? -0.291 -3.547 -22.302 1.00 96.81 277 TYR A O 1
ATOM 2250 N N . HIS A 1 278 ? 0.800 -5.338 -21.519 1.00 96.19 278 HIS A N 1
ATOM 2251 C CA . HIS A 1 278 ? 1.516 -4.599 -20.475 1.00 96.19 278 HIS A CA 1
ATOM 2252 C C . HIS A 1 278 ? 2.567 -3.640 -21.045 1.00 96.19 278 HIS A C 1
ATOM 2254 O O . HIS A 1 278 ? 2.899 -2.645 -20.411 1.00 96.19 278 HIS A O 1
ATOM 2260 N N . VAL A 1 279 ? 3.109 -3.927 -22.234 1.00 96.81 279 VAL A N 1
ATOM 2261 C CA . VAL A 1 279 ? 3.990 -2.985 -22.942 1.00 96.81 279 VAL A CA 1
ATOM 2262 C C . VAL A 1 279 ? 3.182 -1.797 -23.461 1.00 96.81 279 VAL A C 1
ATOM 2264 O O . VAL A 1 279 ? 3.596 -0.652 -23.304 1.00 96.81 279 VAL A O 1
ATOM 2267 N N . GLU A 1 280 ? 2.013 -2.052 -24.053 1.00 95.88 280 GLU A N 1
ATOM 2268 C CA . GLU A 1 280 ? 1.117 -0.981 -24.496 1.00 95.88 280 GLU A CA 1
ATOM 2269 C C . GLU A 1 280 ? 0.612 -0.120 -23.336 1.00 95.88 280 GLU A C 1
ATOM 2271 O O . GLU A 1 280 ? 0.449 1.086 -23.507 1.00 95.88 280 GLU A O 1
ATOM 2276 N N . GLU A 1 281 ? 0.347 -0.725 -22.178 1.00 95.12 281 GLU A N 1
ATOM 2277 C CA . GLU A 1 281 ? -0.083 -0.020 -20.972 1.00 95.12 281 GLU A CA 1
ATOM 2278 C C . GLU A 1 281 ? 0.967 1.001 -20.517 1.00 95.12 281 GLU A C 1
ATOM 2280 O O . GLU A 1 281 ? 0.632 2.174 -20.359 1.00 95.12 281 GLU A O 1
ATOM 2285 N N . ASP A 1 282 ? 2.238 0.598 -20.406 1.00 95.75 282 ASP A N 1
ATOM 2286 C CA . ASP A 1 282 ? 3.325 1.519 -20.048 1.00 95.75 282 ASP A CA 1
ATOM 2287 C C . ASP A 1 282 ? 3.461 2.667 -21.057 1.00 95.75 282 ASP A C 1
ATOM 2289 O O . ASP A 1 282 ? 3.642 3.821 -20.674 1.00 95.75 282 ASP A O 1
ATOM 2293 N N . LEU A 1 283 ? 3.385 2.357 -22.358 1.00 94.81 283 LEU A N 1
ATOM 2294 C CA . LEU A 1 283 ? 3.503 3.359 -23.419 1.00 94.81 283 LEU A CA 1
ATOM 2295 C C . LEU A 1 283 ? 2.357 4.374 -23.363 1.00 94.81 283 LEU A C 1
ATOM 2297 O O . LEU A 1 283 ? 2.588 5.565 -23.558 1.00 94.81 283 LEU A O 1
ATOM 2301 N N . LYS A 1 284 ? 1.130 3.919 -23.082 1.00 94.69 284 LYS A N 1
ATOM 2302 C CA . LYS A 1 284 ? -0.035 4.797 -22.906 1.00 94.69 284 LYS A CA 1
ATOM 2303 C C . LYS A 1 284 ? 0.132 5.682 -21.673 1.00 94.69 284 LYS A C 1
ATOM 2305 O O . LYS A 1 284 ? -0.002 6.897 -21.797 1.00 94.69 284 LYS A O 1
ATOM 2310 N N . ALA A 1 285 ? 0.496 5.091 -20.535 1.00 93.25 285 ALA A N 1
ATOM 2311 C CA . ALA A 1 285 ? 0.699 5.810 -19.277 1.00 93.25 285 ALA A CA 1
ATOM 2312 C C . ALA A 1 285 ? 1.839 6.843 -19.357 1.00 93.25 285 ALA A C 1
ATOM 2314 O O . ALA A 1 285 ? 1.778 7.891 -18.726 1.00 93.25 285 ALA A O 1
ATOM 2315 N N . ALA A 1 286 ? 2.870 6.590 -20.169 1.00 91.31 286 ALA A N 1
ATOM 2316 C CA . ALA A 1 286 ? 3.968 7.535 -20.367 1.00 91.31 286 ALA A CA 1
ATOM 2317 C C . ALA A 1 286 ? 3.584 8.770 -21.206 1.00 91.31 286 ALA A C 1
ATOM 2319 O O . ALA A 1 286 ? 4.235 9.807 -21.095 1.00 91.31 286 ALA A O 1
ATOM 2320 N N . ILE A 1 287 ? 2.562 8.664 -22.065 1.00 87.50 287 ILE A N 1
ATOM 2321 C CA . ILE A 1 287 ? 2.077 9.773 -22.908 1.00 87.50 287 ILE A CA 1
ATOM 2322 C C . ILE A 1 287 ? 0.971 10.554 -22.191 1.00 87.50 287 ILE A C 1
ATOM 2324 O O . ILE A 1 287 ? 0.876 11.771 -22.350 1.00 87.50 287 ILE A O 1
ATOM 2328 N N . ILE A 1 288 ? 0.135 9.853 -21.425 1.00 76.81 288 ILE A N 1
ATOM 2329 C CA . ILE A 1 288 ? -0.993 10.409 -20.679 1.00 76.81 288 ILE A CA 1
ATOM 2330 C C . ILE A 1 288 ? -0.848 9.942 -19.225 1.00 76.81 288 ILE A C 1
ATOM 2332 O O . ILE A 1 288 ? -1.385 8.890 -18.880 1.00 76.81 288 ILE A O 1
ATOM 2336 N N . PRO A 1 289 ? -0.084 10.670 -18.391 1.00 66.12 289 PRO A N 1
ATOM 2337 C CA . PRO A 1 289 ? -0.046 10.400 -16.961 1.00 66.12 289 PRO A CA 1
ATOM 2338 C C . PRO A 1 289 ? -1.410 10.768 -16.358 1.00 66.12 289 PRO A C 1
ATOM 2340 O O . PRO A 1 289 ? -1.893 11.876 -16.607 1.00 66.12 289 PRO A O 1
ATOM 2343 N N . ASP A 1 290 ? -2.023 9.835 -15.626 1.00 58.16 290 ASP A N 1
ATOM 2344 C CA . ASP A 1 290 ? -3.262 10.057 -14.858 1.00 58.16 290 ASP A CA 1
ATOM 2345 C C . ASP A 1 290 ? -3.055 11.025 -13.678 1.00 58.16 290 ASP A C 1
ATOM 2347 O O . ASP A 1 290 ? -1.968 10.978 -13.048 1.00 58.16 290 ASP A O 1
#

Mean predicted aligned error: 6.68 Å

Foldseek 3Di:
DDDPDDDDDDDFADLVSLVVVLVVVCVVVVHDEDPLLCVQLSVLCVLPRDPVLSVLSSVVCVVDDNPQDSVNDDDDSDVLVSLVVLLVVLCVVQNNLLSLQLLLLQLLFDPAADLVRSQLLCQPDPVSVVRLCVVVVDPPPPDLDDRSPSVSVVVSVVSCVVQWDWDDDQNDTGIHGPDVSSSVSSCVVRVPDLQVSLVSLVSVLCLLVVVRRSDPNDRDQWDWDQDPNDTDTHGRSSSLQRNLVSCLSNVVVVCNCPVDLVDPVSVVSNCVSPHPVSNVVSVVCNVPPD

Sequence (290 aa):
SQVKVTVLSLPALNREDITSGLVSRLTSDFRQLTENQWSLLFQSCLSCPSPLYLNLAYAETRKWSSFTPKESLNIPTDPSKLFVSILVSLEREHGPCLVRRTALLISLSRSGVTEEELLVLLGRDDHVIREMAVLHNQTLPVSEYSPVPYAFVARLLHGLKGYVTEVESDGTWVLRWTHAEFASVALQRYTLTEDSIKAVHADFADYFNGNVPNSQVFQPLAWIRKEKGRRCYEFNLRKLHCLPYHYIHSEQIIPLLTQCLFNYEFLLHKLWGLSIYHVEEDLKAAIIPD

Solvent-accessible surface area (backbone atoms only — not comparable to full-atom values): 16692 Å² total; per-residue (Å²): 130,87,79,84,79,81,81,81,82,79,75,69,55,49,74,65,55,49,52,51,52,51,53,53,50,31,58,75,69,76,51,86,72,52,73,69,56,45,51,51,56,52,53,33,29,69,72,32,35,42,75,66,45,42,53,53,57,53,56,58,55,70,77,56,57,97,79,59,53,75,90,74,64,78,72,65,59,46,65,66,59,40,52,50,51,52,51,57,50,47,23,72,75,70,35,55,51,50,46,47,50,52,47,48,50,37,58,71,32,85,84,31,34,34,72,68,56,49,34,53,62,46,48,67,36,67,61,29,52,52,53,53,40,64,78,60,80,45,85,72,75,92,50,85,64,68,52,54,60,62,71,58,58,54,51,52,52,57,73,38,60,84,51,48,38,80,44,84,48,70,93,40,66,19,37,28,62,66,43,70,69,53,39,52,48,47,45,67,73,64,55,87,43,71,67,60,50,20,50,54,25,42,53,52,27,30,50,40,64,36,65,41,87,73,50,91,60,79,49,58,69,46,51,79,44,78,57,96,90,40,82,44,77,50,53,32,42,53,42,63,59,41,33,55,54,20,22,57,63,35,67,38,60,67,60,32,39,63,60,38,79,69,17,68,68,44,46,52,46,34,41,71,61,66,35,66,66,62,55,53,48,52,56,48,43,69,77,54,71,129

InterPro domains:
  IPR052752 NACHT and WD repeat domain-containing protein [PTHR19871] (8-287)

Secondary structure (DSSP, 8-state):
---------PPPPPHHHHHHHHHHHHHHTT----HHHHHHHHHHHHHS--HHHHHHHHHHHTT--TT--GGG----SSHHHHHHHHHHHHHHHH-HHHHHHHHHHHHH-SS-B-HHHHHHHHTT-HHHHHHHHHHHTS-----S---S-HHHHHHHHHHTBTTEEEEEETTEEEEEES-HHHHHHHHHHH---HHHHHHHHHHHHHHHHT--TT------SEEEEEETTEEEEEE-HHHHHHHHHHHHHTT-HHHIIIIIIT-HHHHHHHHHHS-HHHHHHHHHHHHS--